Protein AF-A0A1C6DW48-F1 (afdb_monomer)

pLDDT: mean 86.92, std 8.94, range [55.12, 97.88]

Sequence (351 aa):
MILYHITSLEKPIQSILIPKIPDETEIGENYTEKRICLAPSILECLKSAEIVNKFDDEVGLVRVYKVKINEDDPNLVGWNKLYEEGLVPDAALTHEYWYKKPIMPIECSVYRVSGWTKKEYIIVDAVQKEQIKKILFEMKLYDGQIEKWSAFDIVNYWLPLHGEIWVERFKQRLVHSVIDYTPESAKMYESLFGEKPKLSHEEQDFHINKYLETCTIVKESSMEKTDLFQFEKCYSEEIKIYKKEYKLILAWEFILPDFVWRNNAYLWKIKDSFGNITAFLYYFIEQSGKYNISCLEVVPFMRNQGMGEKIIKQFFDMNSINPRDIRVEPPNLATAKFWRKCGVECSCPEE

Structure (mmCIF, N/CA/C/O backbone):
data_AF-A0A1C6DW48-F1
#
_entry.id   AF-A0A1C6DW48-F1
#
loop_
_atom_site.group_PDB
_atom_site.id
_atom_site.type_symbol
_atom_site.label_atom_id
_atom_site.label_alt_id
_atom_site.label_comp_id
_atom_site.label_asym_id
_atom_site.label_entity_id
_atom_site.label_seq_id
_atom_site.pdbx_PDB_ins_code
_atom_site.Cartn_x
_atom_site.Cartn_y
_atom_site.Cartn_z
_atom_site.occupancy
_atom_site.B_iso_or_equiv
_atom_site.auth_seq_id
_atom_site.auth_comp_id
_atom_site.auth_asym_id
_atom_site.auth_atom_id
_atom_site.pdbx_PDB_model_num
ATOM 1 N N . MET A 1 1 ? -11.732 5.009 -8.318 1.00 95.38 1 MET A N 1
ATOM 2 C CA . MET A 1 1 ? -11.175 5.813 -7.207 1.00 95.38 1 MET A CA 1
ATOM 3 C C . MET A 1 1 ? -9.694 6.182 -7.347 1.00 95.38 1 MET A C 1
ATOM 5 O O . MET A 1 1 ? -8.955 5.562 -8.112 1.00 95.38 1 MET A O 1
ATOM 9 N N . ILE A 1 2 ? -9.268 7.194 -6.580 1.00 97.69 2 ILE A N 1
ATOM 10 C CA . ILE A 1 2 ? -7.860 7.508 -6.289 1.00 97.69 2 ILE A CA 1
ATOM 11 C C . ILE A 1 2 ? -7.532 6.975 -4.894 1.00 97.69 2 ILE A C 1
ATOM 13 O O . ILE A 1 2 ? -8.314 7.187 -3.974 1.00 97.69 2 ILE A O 1
ATOM 17 N N . LEU A 1 3 ? -6.388 6.309 -4.758 1.00 97.88 3 LEU A N 1
ATOM 18 C CA . LEU A 1 3 ? -5.858 5.822 -3.486 1.00 97.88 3 LEU A CA 1
ATOM 19 C C . LEU A 1 3 ? -4.374 6.186 -3.365 1.00 97.88 3 LEU A C 1
ATOM 21 O O . LEU A 1 3 ? -3.723 6.523 -4.361 1.00 97.88 3 LEU A O 1
ATOM 25 N N . TYR A 1 4 ? -3.840 6.097 -2.153 1.00 97.44 4 TYR A N 1
ATOM 26 C CA . TYR A 1 4 ? -2.464 6.445 -1.825 1.00 97.44 4 TYR A CA 1
ATOM 27 C C . TYR A 1 4 ? -1.751 5.281 -1.141 1.00 97.44 4 TYR A C 1
ATOM 29 O O . TYR A 1 4 ? -2.370 4.517 -0.414 1.00 97.44 4 TYR A O 1
ATOM 37 N N . HIS A 1 5 ? -0.449 5.161 -1.376 1.00 95.25 5 HIS A N 1
ATOM 38 C CA . HIS A 1 5 ? 0.472 4.284 -0.655 1.00 95.25 5 HIS A CA 1
ATOM 39 C C . HIS A 1 5 ? 1.634 5.127 -0.141 1.00 95.25 5 HIS A C 1
ATOM 41 O O . HIS A 1 5 ? 2.065 6.043 -0.846 1.00 95.25 5 HIS A O 1
ATOM 47 N N . ILE A 1 6 ? 2.191 4.810 1.028 1.00 93.38 6 ILE A N 1
ATOM 48 C CA . ILE A 1 6 ? 3.345 5.542 1.561 1.00 93.38 6 ILE A CA 1
ATOM 49 C C . ILE A 1 6 ? 4.526 4.634 1.880 1.00 93.38 6 ILE A C 1
ATOM 51 O O . ILE A 1 6 ? 4.366 3.486 2.281 1.00 93.38 6 ILE A O 1
ATOM 55 N N . THR A 1 7 ? 5.735 5.167 1.716 1.00 90.00 7 THR A N 1
ATOM 56 C CA . THR A 1 7 ? 6.985 4.494 2.089 1.00 90.00 7 THR A CA 1
ATOM 57 C C . THR A 1 7 ? 7.985 5.477 2.689 1.00 90.00 7 THR A C 1
ATOM 59 O O . THR A 1 7 ? 7.902 6.685 2.457 1.00 90.00 7 THR A O 1
ATOM 62 N N . SER A 1 8 ? 9.008 4.958 3.375 1.00 87.31 8 SER A N 1
ATOM 63 C CA . SER A 1 8 ? 10.146 5.770 3.818 1.00 87.31 8 SER A CA 1
ATOM 64 C C . SER A 1 8 ? 10.978 6.275 2.648 1.00 87.31 8 SER A C 1
ATOM 66 O O . SER A 1 8 ? 11.001 5.661 1.577 1.00 87.31 8 SER A O 1
ATOM 68 N N . LEU A 1 9 ? 11.666 7.402 2.856 1.00 86.00 9 LEU A N 1
ATOM 69 C CA . LEU A 1 9 ? 12.569 7.963 1.850 1.00 86.00 9 LEU A CA 1
ATOM 70 C C . LEU A 1 9 ? 13.780 7.066 1.572 1.00 86.00 9 LEU A C 1
ATOM 72 O O . LEU A 1 9 ? 14.281 7.088 0.450 1.00 86.00 9 LEU A O 1
ATOM 76 N N . GLU A 1 10 ? 14.191 6.259 2.554 1.00 82.88 10 GLU A N 1
ATOM 77 C CA . GLU A 1 10 ? 15.297 5.294 2.461 1.00 82.88 10 GLU A CA 1
ATOM 78 C C . GLU A 1 10 ? 15.031 4.173 1.451 1.00 82.88 10 GLU A C 1
ATOM 80 O O . GLU A 1 10 ? 15.959 3.663 0.823 1.00 82.88 10 GLU A O 1
ATOM 85 N N . LYS A 1 11 ? 13.761 3.780 1.273 1.00 82.62 11 LYS A N 1
ATOM 86 C CA . LYS A 1 11 ? 13.388 2.812 0.237 1.00 82.62 11 LYS A CA 1
ATOM 87 C C . LYS A 1 11 ? 13.576 3.469 -1.140 1.00 82.62 11 LYS A C 1
ATOM 89 O O . LYS A 1 11 ? 13.265 4.653 -1.283 1.00 82.62 11 LYS A O 1
ATOM 94 N N . PRO A 1 12 ? 14.052 2.748 -2.169 1.00 79.12 12 PRO A N 1
ATOM 95 C CA . PRO A 1 12 ? 14.139 3.302 -3.517 1.00 79.12 12 PRO A CA 1
ATOM 96 C C . PRO A 1 12 ? 12.748 3.680 -4.044 1.00 79.12 12 PRO A C 1
ATOM 98 O O . PRO A 1 12 ? 11.733 3.119 -3.616 1.00 79.12 12 PRO A O 1
ATOM 101 N N . ILE A 1 13 ? 12.701 4.630 -4.981 1.00 83.38 13 ILE A N 1
ATOM 102 C CA . ILE A 1 13 ? 11.463 4.970 -5.690 1.00 83.38 13 ILE A CA 1
ATOM 103 C C . ILE A 1 13 ? 10.992 3.738 -6.471 1.00 83.38 13 ILE A C 1
ATOM 105 O O . ILE A 1 13 ? 11.780 3.059 -7.127 1.00 83.38 13 ILE A O 1
ATOM 109 N N . GLN A 1 14 ? 9.695 3.453 -6.390 1.00 80.44 14 GLN A N 1
ATOM 110 C CA . GLN A 1 14 ? 9.063 2.315 -7.044 1.00 80.44 14 GLN A CA 1
ATOM 111 C C . GLN A 1 14 ? 8.189 2.790 -8.205 1.00 80.44 14 GLN A C 1
ATOM 113 O O . GLN A 1 14 ? 7.169 3.447 -8.006 1.00 80.44 14 GLN A O 1
ATOM 118 N N . SER A 1 15 ? 8.548 2.413 -9.428 1.00 78.00 15 SER A N 1
ATOM 119 C CA . SER A 1 15 ? 7.701 2.610 -10.615 1.00 78.00 15 SER A CA 1
ATOM 120 C C . SER A 1 15 ? 6.512 1.667 -10.680 1.00 78.00 15 SER A C 1
ATOM 122 O O . SER A 1 15 ? 5.496 1.979 -11.303 1.00 78.00 15 SER A O 1
ATOM 124 N N . ILE A 1 16 ? 6.629 0.511 -10.034 1.00 81.88 16 ILE A N 1
ATOM 125 C CA . ILE A 1 16 ? 5.532 -0.418 -9.816 1.00 81.88 16 ILE A CA 1
ATOM 126 C C . ILE A 1 16 ? 5.499 -0.743 -8.334 1.00 81.88 16 ILE A C 1
ATOM 128 O O . ILE A 1 16 ? 6.486 -1.220 -7.779 1.00 81.88 16 ILE A O 1
ATOM 132 N N . LEU A 1 17 ? 4.338 -0.541 -7.725 1.00 88.75 17 LEU A N 1
ATOM 133 C CA . LEU A 1 17 ? 4.028 -1.101 -6.422 1.00 88.75 17 LEU A CA 1
ATOM 134 C C . LEU A 1 17 ? 3.622 -2.558 -6.617 1.00 88.75 17 LEU A C 1
ATOM 136 O O . LEU A 1 17 ? 2.809 -2.874 -7.493 1.00 88.75 17 LEU A O 1
ATOM 140 N N . ILE A 1 18 ? 4.203 -3.450 -5.822 1.00 86.38 18 ILE A N 1
ATOM 141 C CA . ILE A 1 18 ? 4.040 -4.897 -5.972 1.00 86.38 18 ILE A CA 1
ATOM 142 C C . ILE A 1 18 ? 3.439 -5.461 -4.691 1.00 86.38 18 ILE A C 1
ATOM 144 O O . ILE A 1 18 ? 3.939 -5.142 -3.611 1.00 86.38 18 ILE A O 1
ATOM 148 N N . PRO A 1 19 ? 2.423 -6.337 -4.796 1.00 90.75 19 PRO A N 1
ATOM 149 C CA . PRO A 1 19 ? 1.884 -7.024 -3.640 1.00 90.75 19 PRO A CA 1
ATOM 150 C C . PRO A 1 19 ? 2.965 -7.829 -2.925 1.00 90.75 19 PRO A C 1
ATOM 152 O O . PRO A 1 19 ? 3.616 -8.695 -3.520 1.00 90.75 19 PRO A O 1
ATOM 155 N N . LYS A 1 20 ? 3.126 -7.570 -1.633 1.00 88.94 20 LYS A N 1
ATOM 156 C CA . LYS A 1 20 ? 4.032 -8.306 -0.754 1.00 88.94 20 LYS A CA 1
ATOM 157 C C . LYS A 1 20 ? 3.337 -8.623 0.562 1.00 88.94 20 LYS A C 1
ATOM 159 O O . LYS A 1 20 ? 2.307 -8.034 0.870 1.00 88.94 20 LYS A O 1
ATOM 164 N N . ILE A 1 21 ? 3.875 -9.586 1.301 1.00 86.88 21 ILE A N 1
ATOM 165 C CA . ILE A 1 21 ? 3.502 -9.723 2.709 1.00 86.88 21 ILE A CA 1
ATOM 166 C C . ILE A 1 21 ? 4.086 -8.481 3.405 1.00 86.88 21 ILE A C 1
ATOM 168 O O . ILE A 1 21 ? 5.248 -8.160 3.117 1.00 86.88 21 ILE A O 1
ATOM 172 N N . PRO A 1 22 ? 3.299 -7.727 4.193 1.00 81.19 22 PRO A N 1
ATOM 173 C CA . PRO A 1 22 ? 3.820 -6.593 4.947 1.00 81.19 22 PRO A CA 1
ATOM 174 C C . PRO A 1 22 ? 5.009 -7.000 5.814 1.00 81.19 22 PRO A C 1
ATOM 176 O O . PRO A 1 22 ? 5.110 -8.147 6.243 1.00 81.19 22 PRO A O 1
ATOM 179 N N . ASP A 1 23 ? 5.939 -6.064 6.003 1.00 70.69 23 ASP A N 1
ATOM 180 C CA . ASP A 1 23 ? 7.144 -6.333 6.793 1.00 70.69 23 ASP A CA 1
ATOM 181 C C . ASP A 1 23 ? 6.779 -6.473 8.289 1.00 70.69 23 ASP A C 1
ATOM 183 O O . ASP A 1 23 ? 7.412 -7.245 9.002 1.00 70.69 23 ASP A O 1
ATOM 187 N N . GLU A 1 24 ? 5.726 -5.772 8.721 1.00 69.94 24 GLU A N 1
ATOM 188 C CA . GLU A 1 24 ? 5.162 -5.748 10.073 1.00 69.94 24 GLU A CA 1
ATOM 189 C C . GLU A 1 24 ? 3.619 -5.701 9.937 1.00 69.94 24 GLU A C 1
ATOM 191 O O . GLU A 1 24 ? 3.106 -5.209 8.924 1.00 69.94 24 GLU A O 1
ATOM 196 N N . THR A 1 25 ? 2.885 -6.277 10.895 1.00 73.38 25 THR A N 1
ATOM 197 C CA . THR A 1 25 ? 1.412 -6.408 10.881 1.00 73.38 25 THR A CA 1
ATOM 198 C C . THR A 1 25 ? 0.842 -6.145 12.274 1.00 73.38 25 THR A C 1
ATOM 200 O O . THR A 1 25 ? 1.485 -6.505 13.263 1.00 73.38 25 THR A O 1
ATOM 203 N N . GLU A 1 26 ? -0.363 -5.585 12.359 1.00 73.50 26 GLU A N 1
ATOM 204 C CA . GLU A 1 26 ? -1.070 -5.357 13.626 1.00 73.50 26 GLU A CA 1
ATOM 205 C C . GLU A 1 26 ? -1.471 -6.687 14.299 1.00 73.50 26 GLU A C 1
ATOM 207 O O . GLU A 1 26 ? -1.575 -7.740 13.655 1.00 73.50 26 GLU A O 1
ATOM 212 N N . ILE A 1 27 ? -1.692 -6.665 15.617 1.00 72.50 27 ILE A N 1
ATOM 213 C CA . ILE A 1 27 ? -2.164 -7.839 16.359 1.00 72.50 27 ILE A CA 1
ATOM 214 C C . ILE A 1 27 ? -3.511 -8.293 15.784 1.00 72.50 27 ILE A C 1
ATOM 216 O O . ILE A 1 27 ? -4.480 -7.542 15.773 1.00 72.50 27 ILE A O 1
ATOM 220 N N . GLY A 1 28 ? -3.570 -9.550 15.333 1.00 70.88 28 GLY A N 1
ATOM 221 C CA . GLY A 1 28 ? -4.766 -10.141 14.722 1.00 70.88 28 GLY A CA 1
ATOM 222 C C . GLY A 1 28 ? -4.883 -9.920 13.210 1.00 70.88 28 GLY A C 1
ATOM 223 O O . GLY A 1 28 ? -5.778 -10.482 12.585 1.00 70.88 28 GLY A O 1
ATOM 224 N N . GLU A 1 29 ? -3.972 -9.167 12.590 1.00 81.56 29 GLU A N 1
ATOM 225 C CA . GLU A 1 29 ? -3.966 -8.954 11.143 1.00 81.56 29 GLU A CA 1
ATOM 226 C C . GLU A 1 29 ? -3.476 -10.195 10.367 1.00 81.56 29 GLU A C 1
ATOM 228 O O . GLU A 1 29 ? -2.610 -10.963 10.800 1.00 81.56 29 GLU A O 1
ATOM 233 N N . ASN A 1 30 ? -4.001 -10.390 9.153 1.00 83.31 30 ASN A N 1
ATOM 234 C CA . ASN A 1 30 ? -3.537 -11.453 8.265 1.00 83.31 30 ASN A CA 1
ATOM 235 C C . ASN A 1 30 ? -2.073 -11.247 7.821 1.00 83.31 30 ASN A C 1
ATOM 237 O O . ASN A 1 30 ? -1.753 -10.333 7.061 1.00 83.31 30 ASN A O 1
ATOM 241 N N . TYR A 1 31 ? -1.197 -12.193 8.143 1.00 82.94 31 TYR A N 1
ATOM 242 C CA . TYR A 1 31 ? 0.235 -12.142 7.810 1.00 82.94 31 TYR A CA 1
ATOM 243 C C . TYR A 1 31 ? 0.637 -13.021 6.606 1.00 82.94 31 TYR A C 1
ATOM 245 O O . TYR A 1 31 ? 1.816 -13.296 6.388 1.00 82.94 31 TYR A O 1
ATOM 253 N N . THR A 1 32 ? -0.327 -13.502 5.813 1.00 85.69 32 THR A N 1
ATOM 254 C CA . THR A 1 32 ? -0.077 -14.483 4.731 1.00 85.69 32 THR A CA 1
ATOM 255 C C . THR A 1 32 ? -0.377 -13.949 3.330 1.00 85.69 32 THR A C 1
ATOM 257 O O . THR A 1 32 ? 0.272 -14.337 2.355 1.00 85.69 32 THR A O 1
ATOM 260 N N . GLU A 1 33 ? -1.335 -13.034 3.211 1.00 88.19 33 GLU A N 1
ATOM 261 C CA . GLU A 1 33 ? -1.794 -12.487 1.938 1.00 88.19 33 GLU A CA 1
ATOM 262 C C . GLU A 1 33 ? -0.833 -11.418 1.403 1.00 88.19 33 GLU A C 1
ATOM 264 O O . GLU A 1 33 ? -0.573 -10.402 2.053 1.00 88.19 33 GLU A O 1
ATOM 269 N N . LYS A 1 34 ? -0.341 -11.607 0.170 1.00 90.38 34 LYS A N 1
ATOM 270 C CA . LYS A 1 34 ? 0.444 -10.584 -0.534 1.00 90.38 34 LYS A CA 1
ATOM 271 C C . LYS A 1 34 ? -0.460 -9.461 -1.024 1.00 90.38 34 LYS A C 1
ATOM 273 O O . LYS A 1 34 ? -1.410 -9.703 -1.766 1.00 90.38 34 LYS A O 1
ATOM 278 N N . ARG A 1 35 ? -0.102 -8.227 -0.684 1.00 93.69 35 ARG A N 1
ATOM 279 C CA . ARG A 1 35 ? -0.945 -7.053 -0.907 1.00 93.69 35 ARG A CA 1
ATOM 280 C C . ARG A 1 35 ? -0.145 -5.765 -1.013 1.00 93.69 35 ARG A C 1
ATOM 282 O O . ARG A 1 35 ? 1.023 -5.699 -0.636 1.00 93.69 35 ARG A O 1
ATOM 289 N N . ILE A 1 36 ? -0.791 -4.752 -1.569 1.00 94.44 36 ILE A N 1
ATOM 290 C CA . ILE A 1 36 ? -0.376 -3.357 -1.483 1.00 94.44 36 ILE A CA 1
ATOM 291 C C . ILE A 1 36 ? -1.402 -2.676 -0.587 1.00 94.44 36 ILE A C 1
ATOM 293 O O . ILE A 1 36 ? -2.581 -2.647 -0.947 1.00 94.44 36 ILE A O 1
ATOM 297 N N . CYS A 1 37 ? -0.951 -2.164 0.554 1.00 94.00 37 CYS A N 1
ATOM 298 C CA . CYS A 1 37 ? -1.777 -1.395 1.478 1.00 94.00 37 CYS A CA 1
ATOM 299 C C . CYS A 1 37 ? -1.972 0.013 0.912 1.00 94.00 37 CYS A C 1
ATOM 301 O O . CYS A 1 37 ? -0.999 0.702 0.578 1.00 94.00 37 CYS A O 1
ATOM 303 N N . LEU A 1 38 ? -3.228 0.405 0.750 1.00 95.88 38 LEU A N 1
ATOM 304 C CA . LEU A 1 38 ? -3.648 1.658 0.142 1.00 95.88 38 LEU A CA 1
ATOM 305 C C . LEU A 1 38 ? -4.660 2.361 1.042 1.00 95.88 38 LEU A C 1
ATOM 307 O O . LEU A 1 38 ? -5.389 1.692 1.755 1.00 95.88 38 LEU A O 1
ATOM 311 N N . ALA A 1 39 ? -4.778 3.683 0.968 1.00 96.00 39 ALA A N 1
ATOM 312 C CA . ALA A 1 39 ? -5.837 4.402 1.680 1.00 96.00 39 ALA A CA 1
ATOM 313 C C . ALA A 1 39 ? -6.387 5.590 0.867 1.00 96.00 39 ALA A C 1
ATOM 315 O O . ALA A 1 39 ? -5.714 6.063 -0.059 1.00 96.00 39 ALA A O 1
ATOM 316 N N . PRO A 1 40 ? -7.607 6.078 1.162 1.00 96.69 40 PRO A N 1
ATOM 317 C CA . PRO A 1 40 ? -8.214 7.192 0.432 1.00 96.69 40 PRO A CA 1
ATOM 318 C C . PRO A 1 40 ? -7.502 8.534 0.633 1.00 96.69 40 PRO A C 1
ATOM 320 O O . PRO A 1 40 ? -7.631 9.426 -0.210 1.00 96.69 40 PRO A O 1
ATOM 323 N N . SER A 1 41 ? -6.705 8.678 1.690 1.00 95.88 41 SER A N 1
ATOM 324 C CA . SER A 1 41 ? -5.925 9.879 1.978 1.00 95.88 41 SER A CA 1
ATOM 325 C C . SER A 1 41 ? -4.522 9.576 2.512 1.00 95.88 41 SER A C 1
ATOM 327 O O . SER A 1 41 ? -4.216 8.482 2.986 1.00 95.88 41 SER A O 1
ATOM 329 N N . ILE A 1 42 ? -3.646 10.585 2.455 1.00 95.06 42 ILE A N 1
ATOM 330 C CA . ILE A 1 42 ? -2.291 10.503 3.025 1.00 95.06 42 ILE A CA 1
ATOM 331 C C . ILE A 1 42 ? -2.360 10.376 4.552 1.00 95.06 42 ILE A C 1
ATOM 333 O O . ILE A 1 42 ? -1.574 9.633 5.126 1.00 95.06 42 ILE A O 1
ATOM 337 N N . LEU A 1 43 ? -3.305 11.068 5.201 1.00 93.94 43 LEU A N 1
ATOM 338 C CA . LEU A 1 43 ? -3.493 10.983 6.651 1.00 93.94 43 LEU A CA 1
ATOM 339 C C . LEU A 1 43 ? -3.827 9.552 7.076 1.00 93.94 43 LEU A C 1
ATOM 341 O O . LEU A 1 43 ? -3.207 9.036 7.993 1.00 93.94 43 LEU A O 1
ATOM 345 N N . GLU A 1 44 ? -4.757 8.905 6.383 1.00 93.94 44 GLU A N 1
ATOM 346 C CA . GLU A 1 44 ? -5.126 7.509 6.634 1.00 93.94 44 GLU A CA 1
ATOM 347 C C . GLU A 1 44 ? -3.959 6.549 6.418 1.00 93.94 44 GLU A C 1
ATOM 349 O O . GLU A 1 44 ? -3.717 5.699 7.268 1.00 93.94 44 GLU A O 1
ATOM 354 N N . CYS A 1 45 ? -3.160 6.753 5.363 1.00 92.69 45 CYS A N 1
ATOM 355 C CA . CYS A 1 45 ? -1.922 5.991 5.191 1.00 92.69 45 CYS A CA 1
ATOM 356 C C . CYS A 1 45 ? -0.967 6.175 6.379 1.00 92.69 45 CYS A C 1
ATOM 358 O O . CYS A 1 45 ? -0.252 5.250 6.739 1.00 92.69 45 CYS A O 1
ATOM 360 N N . LEU A 1 46 ? -0.910 7.377 6.959 1.00 91.31 46 LEU A N 1
ATOM 361 C CA . LEU A 1 46 ? -0.047 7.685 8.097 1.00 91.31 46 LEU A CA 1
ATOM 362 C C . LEU A 1 46 ? -0.594 7.135 9.423 1.00 91.31 46 LEU A C 1
ATOM 364 O O . LEU A 1 46 ? 0.194 6.963 10.345 1.00 91.31 46 LEU A O 1
ATOM 368 N N . LYS A 1 47 ? -1.901 6.851 9.543 1.00 88.56 47 LYS A N 1
ATOM 369 C CA . LYS A 1 47 ? -2.495 6.331 10.786 1.00 88.56 47 LYS A CA 1
ATOM 370 C C . LYS A 1 47 ? -1.885 4.993 11.189 1.00 88.56 47 LYS A C 1
ATOM 372 O O . LYS A 1 47 ? -1.432 4.879 12.322 1.00 88.56 47 LYS A O 1
ATOM 377 N N . SER A 1 48 ? -1.848 4.032 10.267 1.00 69.31 48 SER A N 1
ATOM 378 C CA . SER A 1 48 ? -1.291 2.689 10.493 1.00 69.31 48 SER A CA 1
ATOM 379 C C . SER A 1 48 ? 0.206 2.591 10.223 1.00 69.31 48 SER A C 1
ATOM 381 O O . SER A 1 48 ? 0.826 1.568 10.499 1.00 69.31 48 SER A O 1
ATOM 383 N N . ALA A 1 49 ? 0.826 3.629 9.657 1.00 65.44 49 ALA A N 1
ATOM 384 C CA . ALA A 1 49 ? 2.211 3.509 9.249 1.00 65.44 49 ALA A CA 1
ATOM 385 C C . ALA A 1 49 ? 3.176 3.683 10.421 1.00 65.44 49 ALA A C 1
ATOM 387 O O . ALA A 1 49 ? 3.368 4.774 10.959 1.00 65.44 49 ALA A O 1
ATOM 388 N N . GLU A 1 50 ? 3.940 2.630 10.682 1.00 66.31 50 GLU A N 1
ATOM 389 C CA . GLU A 1 50 ? 5.085 2.630 11.599 1.00 66.31 50 GLU A CA 1
ATOM 390 C C . GLU A 1 50 ? 6.134 3.683 11.257 1.00 66.31 50 GLU A C 1
ATOM 392 O O . GLU A 1 50 ? 6.936 4.072 12.103 1.00 66.31 50 GLU A O 1
ATOM 397 N N . ILE A 1 51 ? 6.137 4.178 10.016 1.00 67.38 51 ILE A N 1
ATOM 398 C CA . ILE A 1 51 ? 6.993 5.290 9.619 1.00 67.38 51 ILE A CA 1
ATOM 399 C C . ILE A 1 51 ? 6.804 6.507 10.530 1.00 67.38 51 ILE A C 1
ATOM 401 O O . ILE A 1 51 ? 7.771 7.213 10.791 1.00 67.38 51 ILE A O 1
ATOM 405 N N . VAL A 1 52 ? 5.597 6.703 11.072 1.00 65.75 52 VAL A N 1
ATOM 406 C CA . VAL A 1 52 ? 5.297 7.779 12.017 1.00 65.75 52 VAL A CA 1
ATOM 407 C C . VAL A 1 52 ? 5.997 7.560 13.358 1.00 65.75 52 VAL A C 1
ATOM 409 O O . VAL A 1 52 ? 6.366 8.526 14.015 1.00 65.75 52 VAL A O 1
ATOM 412 N N . ASN A 1 53 ? 6.261 6.312 13.752 1.00 68.69 53 ASN A N 1
ATOM 413 C CA . ASN A 1 53 ? 7.056 6.003 14.945 1.00 68.69 53 ASN A CA 1
ATOM 414 C C . ASN A 1 53 ? 8.558 6.262 14.739 1.00 68.69 53 ASN A C 1
ATOM 416 O O . ASN A 1 53 ? 9.308 6.266 15.709 1.00 68.69 53 ASN A O 1
ATOM 420 N N . LYS A 1 54 ? 8.994 6.474 13.490 1.00 68.88 54 LYS A N 1
ATOM 421 C CA . LYS A 1 54 ? 10.380 6.809 13.122 1.00 68.88 54 LYS A CA 1
ATOM 422 C C . LYS A 1 54 ? 10.581 8.301 12.857 1.00 68.88 54 LYS A C 1
ATOM 424 O O . LYS A 1 54 ? 11.690 8.697 12.504 1.00 68.88 54 LYS A O 1
ATOM 429 N N . PHE A 1 55 ? 9.534 9.117 12.954 1.00 73.62 55 PHE A N 1
ATOM 430 C CA . PHE A 1 55 ? 9.700 10.562 12.864 1.00 73.62 55 PHE A CA 1
ATOM 431 C C . PHE A 1 55 ? 10.427 11.066 14.110 1.00 73.62 55 PHE A C 1
ATOM 433 O O . PHE A 1 55 ? 10.147 10.608 15.215 1.00 73.62 55 PHE A O 1
ATOM 440 N N . ASP A 1 56 ? 11.361 11.995 13.909 1.00 62.06 56 ASP A N 1
ATOM 441 C CA . ASP A 1 56 ? 11.871 12.828 15.001 1.00 62.06 56 ASP A CA 1
ATOM 442 C C . ASP A 1 56 ? 10.699 13.618 15.602 1.00 62.06 56 ASP A C 1
ATOM 444 O O . ASP A 1 56 ? 9.709 13.832 14.906 1.00 62.06 56 ASP A O 1
ATOM 448 N N . ASP A 1 57 ? 10.788 14.077 16.847 1.00 64.50 57 ASP A N 1
ATOM 449 C CA . ASP A 1 57 ? 9.662 14.666 17.591 1.00 64.50 57 ASP A CA 1
ATOM 450 C C . ASP A 1 57 ? 9.060 15.934 16.929 1.00 64.50 57 ASP A C 1
ATOM 452 O O . ASP A 1 57 ? 7.997 16.402 17.340 1.00 64.50 57 ASP A O 1
ATOM 456 N N . GLU A 1 58 ? 9.680 16.476 15.871 1.00 72.19 58 GLU A N 1
ATOM 457 C CA . GLU A 1 58 ? 9.260 17.723 15.217 1.00 72.19 58 GLU A CA 1
ATOM 458 C C . GLU A 1 58 ? 8.812 17.589 13.745 1.00 72.19 58 GLU A C 1
ATOM 460 O O . GLU A 1 58 ? 7.855 18.260 13.335 1.00 72.19 58 GLU A O 1
ATOM 465 N N . VAL A 1 59 ? 9.471 16.761 12.916 1.00 82.06 59 VAL A N 1
ATOM 466 C CA . VAL A 1 59 ? 9.197 16.669 11.464 1.00 82.06 59 VAL A CA 1
ATOM 467 C C . VAL A 1 59 ? 9.554 15.290 10.891 1.00 82.06 59 VAL A C 1
ATOM 469 O O . VAL A 1 59 ? 10.649 14.776 11.100 1.00 82.06 59 VAL A O 1
ATOM 472 N N . GLY A 1 60 ? 8.664 14.736 10.063 1.00 87.62 60 GLY A N 1
ATOM 473 C CA . GLY A 1 60 ? 8.883 13.531 9.262 1.00 87.62 60 GLY A CA 1
ATOM 474 C C . GLY A 1 60 ? 8.798 13.793 7.758 1.00 87.62 60 GLY A C 1
ATOM 475 O O . GLY A 1 60 ? 8.044 14.655 7.305 1.00 87.62 60 GLY A O 1
ATOM 476 N N . LEU A 1 61 ? 9.542 13.027 6.956 1.00 90.38 61 LEU A N 1
ATOM 477 C CA . LEU A 1 61 ? 9.402 13.017 5.498 1.00 90.38 61 LEU A CA 1
ATOM 478 C C . LEU A 1 61 ? 8.940 11.644 5.013 1.00 90.38 61 LEU A C 1
ATOM 480 O O . LEU A 1 61 ? 9.503 10.615 5.390 1.00 90.38 61 LEU A O 1
ATOM 484 N N . VAL A 1 62 ? 7.955 11.635 4.117 1.00 92.50 62 VAL A N 1
ATOM 485 C CA . VAL A 1 62 ? 7.411 10.407 3.529 1.00 92.50 62 VAL A CA 1
ATOM 486 C C . VAL A 1 62 ? 7.331 10.500 2.018 1.00 92.50 62 VAL A C 1
ATOM 488 O O . VAL A 1 62 ? 7.104 11.569 1.447 1.00 92.50 62 VAL A O 1
ATOM 491 N N . ARG A 1 63 ? 7.490 9.352 1.361 1.00 93.25 63 ARG A N 1
ATOM 492 C CA . ARG A 1 63 ? 7.188 9.209 -0.059 1.00 93.25 63 ARG A CA 1
ATOM 493 C C . ARG A 1 63 ? 5.762 8.715 -0.208 1.00 93.25 63 ARG A C 1
ATOM 495 O O . ARG A 1 63 ? 5.403 7.712 0.398 1.00 93.25 63 ARG A O 1
ATOM 502 N N . VAL A 1 64 ? 4.985 9.400 -1.031 1.00 95.44 64 VAL A N 1
ATOM 503 C CA . VAL A 1 64 ? 3.579 9.109 -1.295 1.00 95.44 64 VAL A CA 1
ATOM 504 C C . VAL A 1 64 ? 3.419 8.750 -2.762 1.00 95.44 64 VAL A C 1
ATOM 506 O O . VAL A 1 64 ? 3.777 9.527 -3.646 1.00 95.44 64 VAL A O 1
ATOM 509 N N . TYR A 1 65 ? 2.840 7.588 -3.017 1.00 95.69 65 TYR A N 1
ATOM 510 C CA . TYR A 1 65 ? 2.456 7.122 -4.336 1.00 95.69 65 TYR A CA 1
ATOM 511 C C . TYR A 1 65 ? 0.950 7.255 -4.488 1.00 95.69 65 TYR A C 1
ATOM 513 O O . TYR A 1 65 ? 0.189 6.690 -3.708 1.00 95.69 65 TYR A O 1
ATOM 521 N N . LYS A 1 66 ? 0.516 7.972 -5.516 1.00 96.50 66 LYS A N 1
ATOM 522 C CA . LYS A 1 66 ? -0.891 8.097 -5.887 1.00 96.50 66 LYS A CA 1
ATOM 523 C C . LYS A 1 66 ? -1.204 7.079 -6.970 1.00 96.50 66 LYS A C 1
ATOM 525 O O . LYS A 1 66 ? -0.492 7.005 -7.971 1.00 96.50 66 LYS A O 1
ATOM 530 N N . VAL A 1 67 ? -2.281 6.323 -6.812 1.00 96.00 67 VAL A N 1
ATOM 531 C CA . VAL A 1 67 ? -2.741 5.328 -7.787 1.00 96.00 67 VAL A CA 1
ATOM 532 C C . VAL A 1 67 ? -4.184 5.607 -8.197 1.00 96.00 67 VAL A C 1
ATOM 534 O O . VAL A 1 67 ? -4.966 6.182 -7.440 1.00 96.00 67 VAL A O 1
ATOM 537 N N . LYS A 1 68 ? -4.546 5.184 -9.410 1.00 95.31 68 LYS A N 1
ATOM 538 C CA . LYS A 1 68 ? -5.927 5.188 -9.901 1.00 95.31 68 LYS A CA 1
ATOM 539 C C . LYS A 1 68 ? -6.366 3.747 -10.116 1.00 95.31 68 LYS A C 1
ATOM 541 O O . LYS A 1 68 ? -5.752 3.042 -10.912 1.00 95.31 68 LYS A O 1
ATOM 546 N N . ILE A 1 69 ? -7.413 3.331 -9.411 1.00 95.25 69 ILE A N 1
ATOM 547 C CA . ILE A 1 69 ? -7.941 1.963 -9.438 1.00 95.25 69 ILE A CA 1
ATOM 548 C C . ILE A 1 69 ? -9.432 2.009 -9.776 1.00 95.25 69 ILE A C 1
ATOM 550 O O . ILE A 1 69 ? -10.139 2.947 -9.388 1.00 95.25 69 ILE A O 1
ATOM 554 N N . ASN A 1 70 ? -9.898 1.019 -10.539 1.00 93.88 70 ASN A N 1
ATOM 555 C CA . ASN A 1 70 ? -11.324 0.803 -10.743 1.00 93.88 70 ASN A CA 1
ATOM 556 C C . ASN A 1 70 ? -11.937 0.232 -9.456 1.00 93.88 70 ASN A C 1
ATOM 558 O O . ASN A 1 70 ? -11.436 -0.762 -8.944 1.00 93.88 70 ASN A O 1
ATOM 562 N N . GLU A 1 71 ? -12.997 0.854 -8.946 1.00 92.38 71 GLU A N 1
ATOM 563 C CA . GLU A 1 71 ? -13.675 0.408 -7.717 1.00 92.38 71 GLU A CA 1
ATOM 564 C C . GLU A 1 71 ? -14.251 -1.005 -7.856 1.00 92.38 71 GLU A C 1
ATOM 566 O O . GLU A 1 71 ? -14.249 -1.757 -6.888 1.00 92.38 71 GLU A O 1
ATOM 571 N N . ASP A 1 72 ? -14.629 -1.395 -9.076 1.00 94.00 72 ASP A N 1
ATOM 572 C CA . ASP A 1 72 ? -15.149 -2.731 -9.380 1.00 94.00 72 ASP A CA 1
ATOM 573 C C . ASP A 1 72 ? -14.045 -3.771 -9.661 1.00 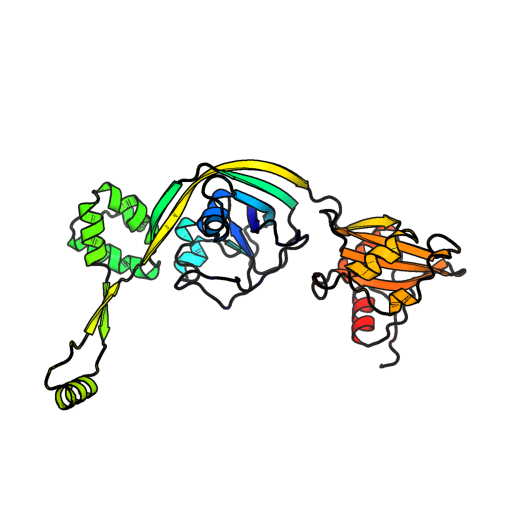94.00 72 ASP A C 1
ATOM 575 O O . ASP A 1 72 ? -14.340 -4.894 -10.078 1.00 94.00 72 ASP A O 1
ATOM 579 N N . ASP A 1 73 ? -12.758 -3.425 -9.510 1.00 94.62 73 ASP A N 1
ATOM 580 C CA . ASP A 1 73 ? -11.683 -4.399 -9.719 1.00 94.62 73 ASP A CA 1
ATOM 581 C C . ASP A 1 73 ? -11.742 -5.485 -8.628 1.00 94.62 73 ASP A C 1
ATOM 583 O O . ASP A 1 73 ? -11.565 -5.174 -7.451 1.00 94.62 73 ASP A O 1
ATOM 587 N N . PRO A 1 74 ? -11.892 -6.779 -8.976 1.00 94.94 74 PRO A N 1
ATOM 588 C CA . PRO A 1 74 ? -11.991 -7.855 -7.986 1.00 94.94 74 PRO A CA 1
ATOM 589 C C . PRO A 1 74 ? -10.715 -8.054 -7.149 1.00 94.94 74 PRO A C 1
ATOM 591 O O . PRO A 1 74 ? -10.713 -8.835 -6.201 1.00 94.94 74 PRO A O 1
ATOM 594 N N . ASN A 1 75 ? -9.608 -7.400 -7.511 1.00 95.44 75 ASN A N 1
ATOM 595 C CA . ASN A 1 75 ? -8.344 -7.433 -6.771 1.00 95.44 75 ASN A CA 1
ATOM 596 C C . ASN A 1 75 ? -8.235 -6.306 -5.745 1.00 95.44 75 ASN A C 1
ATOM 598 O O . ASN A 1 75 ? -7.237 -6.270 -5.023 1.00 95.44 75 ASN A O 1
ATOM 602 N N . LEU A 1 76 ? -9.213 -5.399 -5.705 1.00 97.25 76 LEU A N 1
ATOM 603 C CA . LEU A 1 76 ? -9.349 -4.375 -4.687 1.00 97.25 76 LEU A CA 1
ATOM 604 C C . LEU A 1 76 ? -10.281 -4.885 -3.583 1.00 97.25 76 LEU A C 1
ATOM 606 O O . LEU A 1 76 ? -11.454 -5.165 -3.814 1.00 97.25 76 LEU A O 1
ATOM 610 N N . VAL A 1 77 ? -9.750 -4.997 -2.372 1.00 96.94 77 VAL A N 1
ATOM 611 C CA . VAL A 1 77 ? -10.522 -5.324 -1.174 1.00 96.94 77 VAL A CA 1
ATOM 612 C C . VAL A 1 77 ? -10.663 -4.050 -0.355 1.00 96.94 77 VAL A C 1
ATOM 614 O O . VAL A 1 77 ? -9.658 -3.465 0.047 1.00 96.94 77 VAL A O 1
ATOM 617 N N . GLY A 1 78 ? -11.902 -3.599 -0.165 1.00 96.44 78 GLY A N 1
ATOM 618 C CA . GLY A 1 78 ? -12.211 -2.394 0.601 1.00 96.44 78 GLY A CA 1
ATOM 619 C C . GLY A 1 78 ? -12.095 -2.593 2.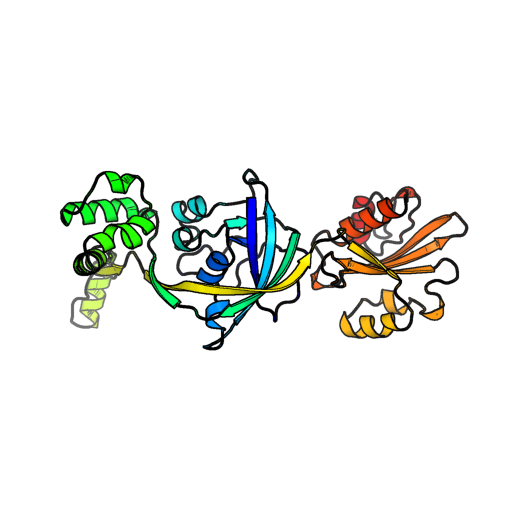108 1.00 96.44 78 GLY A C 1
ATOM 620 O O . GLY A 1 78 ? -12.306 -3.700 2.605 1.00 96.44 78 GLY A O 1
ATOM 621 N N . TRP A 1 79 ? -11.817 -1.502 2.823 1.00 95.12 79 TRP A N 1
ATOM 622 C CA . TRP A 1 79 ? -11.635 -1.480 4.279 1.00 95.12 79 TRP A CA 1
ATOM 623 C C . TRP A 1 79 ? -12.787 -2.125 5.046 1.00 95.12 79 TRP A C 1
ATOM 625 O O . TRP A 1 79 ? -12.570 -2.855 6.005 1.00 95.12 79 TRP A O 1
ATOM 635 N N . ASN A 1 80 ? -14.018 -1.913 4.582 1.00 94.69 80 ASN A N 1
ATOM 636 C CA . ASN A 1 80 ? -15.220 -2.453 5.199 1.00 94.69 80 ASN A CA 1
ATOM 637 C C . ASN A 1 80 ? -15.209 -3.981 5.151 1.00 94.69 80 ASN A C 1
ATOM 639 O O . ASN A 1 80 ? -15.526 -4.636 6.133 1.00 94.69 80 ASN A O 1
ATOM 643 N N . LYS A 1 81 ? -14.790 -4.556 4.021 1.00 95.25 81 LYS A N 1
ATOM 644 C CA . LYS A 1 81 ? -14.662 -6.003 3.881 1.00 95.25 81 LYS A CA 1
ATOM 645 C C . LYS A 1 81 ? -13.497 -6.537 4.713 1.00 95.25 81 LYS A C 1
ATOM 647 O O . LYS A 1 81 ? -13.650 -7.573 5.343 1.00 95.25 81 LYS A O 1
ATOM 652 N N . LEU A 1 82 ? -12.364 -5.828 4.740 1.00 94.75 82 LEU A N 1
ATOM 653 C CA . LEU A 1 82 ? -11.217 -6.211 5.571 1.00 94.75 82 LEU A CA 1
ATOM 654 C C . LEU A 1 82 ? -11.577 -6.257 7.059 1.00 94.75 82 LEU A C 1
ATOM 656 O O . LEU A 1 82 ? -11.178 -7.192 7.747 1.00 94.75 82 LEU A O 1
ATOM 660 N N . TYR A 1 83 ? -12.353 -5.283 7.527 1.00 95.25 83 TYR A N 1
ATOM 661 C CA . TYR A 1 83 ? -12.811 -5.210 8.907 1.00 95.25 83 TYR A CA 1
ATOM 662 C C . TYR A 1 83 ? -13.850 -6.293 9.235 1.00 95.25 83 TYR A C 1
ATOM 664 O O . TYR A 1 83 ? -13.674 -7.058 10.179 1.00 95.25 83 TYR A O 1
ATOM 672 N N . GLU A 1 84 ? -14.914 -6.401 8.432 1.00 93.44 84 GLU A N 1
ATOM 673 C CA . GLU A 1 84 ? -16.018 -7.341 8.681 1.00 93.44 84 GLU A CA 1
ATOM 674 C C . GLU A 1 84 ? -15.586 -8.813 8.570 1.00 93.44 84 GLU A C 1
ATOM 676 O O . GLU A 1 84 ? -16.119 -9.669 9.273 1.00 93.44 84 GLU A O 1
ATOM 681 N N . GLU A 1 85 ? -14.598 -9.125 7.724 1.00 93.62 85 GLU A N 1
ATOM 682 C CA . GLU A 1 85 ? -14.026 -10.475 7.608 1.00 93.62 85 GLU A CA 1
ATOM 683 C C . GLU A 1 85 ? -12.888 -10.746 8.613 1.00 93.62 85 GLU A C 1
ATOM 685 O O . GLU A 1 85 ? -12.302 -11.828 8.580 1.00 93.62 85 GLU A O 1
ATOM 690 N N . GLY A 1 86 ? -12.560 -9.795 9.499 1.00 89.56 86 GLY A N 1
ATOM 691 C CA . GLY A 1 86 ? -11.505 -9.953 10.509 1.00 89.56 86 GLY A CA 1
ATOM 692 C C . GLY A 1 86 ? -10.098 -10.086 9.917 1.00 89.56 86 GLY A C 1
ATOM 693 O O . GLY A 1 86 ? -9.243 -10.760 10.480 1.00 89.56 86 GLY A O 1
ATOM 694 N N . LEU A 1 87 ? -9.860 -9.500 8.741 1.00 90.44 87 LEU A N 1
ATOM 695 C CA . LEU A 1 87 ? -8.564 -9.546 8.058 1.00 90.44 87 LEU A CA 1
ATOM 696 C C . LEU A 1 87 ? -7.607 -8.458 8.555 1.00 90.44 87 LEU A C 1
ATOM 698 O O . LEU A 1 87 ? -6.395 -8.684 8.574 1.00 90.44 87 LEU A O 1
ATOM 702 N N . VAL A 1 88 ? -8.159 -7.294 8.910 1.00 90.06 88 VAL A N 1
ATOM 703 C CA . VAL A 1 88 ? -7.445 -6.126 9.444 1.00 90.06 88 VAL A CA 1
ATOM 704 C C . VAL A 1 88 ? -8.309 -5.493 10.543 1.00 90.06 88 VAL A C 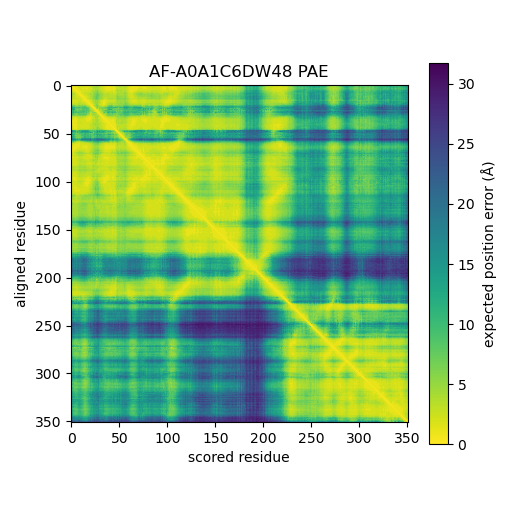1
ATOM 706 O O . VAL A 1 88 ? -9.302 -4.829 10.221 1.00 90.06 88 VAL A O 1
ATOM 709 N N . PRO A 1 89 ? -7.969 -5.692 11.826 1.00 86.31 89 PRO A N 1
ATOM 710 C CA . PRO A 1 89 ? -8.785 -5.226 12.952 1.00 86.31 89 PRO A CA 1
ATOM 711 C C . PRO A 1 89 ? -9.005 -3.707 13.002 1.00 86.31 89 PRO A C 1
ATOM 713 O O . PRO A 1 89 ? -10.076 -3.242 13.389 1.00 86.31 89 PRO A O 1
ATOM 716 N N . ASP A 1 90 ? -8.025 -2.913 12.572 1.00 90.12 90 ASP A N 1
ATOM 717 C CA . ASP A 1 90 ? -8.074 -1.448 12.601 1.00 90.12 90 ASP A CA 1
ATOM 718 C C . ASP A 1 90 ? -8.483 -0.812 11.256 1.00 90.12 90 ASP A C 1
ATOM 720 O O . ASP A 1 90 ? -8.483 0.415 11.122 1.00 90.12 90 ASP A O 1
ATOM 724 N N . ALA A 1 91 ? -8.925 -1.606 10.268 1.00 93.38 91 ALA A N 1
ATOM 725 C CA . ALA A 1 91 ? -9.333 -1.094 8.954 1.00 93.38 91 ALA A CA 1
ATOM 726 C C . ALA A 1 91 ? -10.494 -0.089 9.020 1.00 93.38 91 ALA A C 1
ATOM 728 O O . ALA A 1 91 ? -10.579 0.801 8.175 1.00 93.38 91 ALA A O 1
ATOM 729 N N . ALA A 1 92 ? -11.366 -0.185 10.029 1.00 92.81 92 ALA A N 1
ATOM 730 C CA . ALA A 1 92 ? -12.424 0.799 10.265 1.00 92.81 92 ALA A CA 1
ATOM 731 C C . ALA A 1 92 ? -11.887 2.190 10.663 1.00 92.81 92 ALA A C 1
ATOM 733 O O . ALA A 1 92 ? -12.552 3.193 10.425 1.00 92.81 92 ALA A O 1
ATOM 734 N N . LEU A 1 93 ? -10.677 2.269 11.229 1.00 92.94 93 LEU A N 1
ATOM 735 C CA . LEU A 1 93 ? -10.007 3.524 11.585 1.00 92.94 93 LEU A CA 1
ATOM 736 C C . LEU A 1 93 ? -9.137 4.063 10.446 1.00 92.94 93 LEU A C 1
ATOM 738 O O . LEU A 1 93 ? -9.082 5.275 10.208 1.00 92.94 93 LEU A O 1
ATOM 742 N N . THR A 1 94 ? -8.387 3.168 9.808 1.00 92.25 94 THR A N 1
ATOM 743 C CA . THR A 1 94 ? -7.356 3.503 8.817 1.00 92.25 94 THR A CA 1
ATOM 744 C C . THR A 1 94 ? -7.933 3.616 7.413 1.00 92.25 94 THR A C 1
ATOM 746 O O . THR A 1 94 ? -7.288 4.175 6.532 1.00 92.25 94 THR A O 1
ATOM 749 N N . HIS A 1 95 ? -9.144 3.099 7.191 1.00 94.06 95 HIS A N 1
ATOM 750 C CA . HIS A 1 95 ? -9.755 2.942 5.875 1.00 94.06 95 HIS A CA 1
ATOM 751 C C . HIS A 1 95 ? -8.811 2.263 4.873 1.00 94.06 95 HIS A C 1
ATOM 753 O O . HIS A 1 95 ? -8.765 2.634 3.698 1.00 94.06 95 HIS A O 1
ATOM 759 N N . GLU A 1 96 ? -8.045 1.274 5.342 1.00 93.69 96 GLU A N 1
ATOM 760 C CA . GLU A 1 96 ? -7.089 0.543 4.519 1.00 93.69 96 GLU A CA 1
ATOM 761 C C . GLU A 1 96 ? -7.782 -0.281 3.427 1.00 93.69 96 GLU A C 1
ATOM 763 O O . GLU A 1 96 ? -8.779 -0.956 3.641 1.00 93.69 96 GLU A O 1
ATOM 768 N N . TYR A 1 97 ? -7.211 -0.261 2.232 1.00 95.94 97 TYR A N 1
ATOM 769 C CA . TYR A 1 97 ? -7.567 -1.102 1.104 1.00 95.94 97 TYR A CA 1
ATOM 770 C C . TYR A 1 97 ? -6.407 -2.038 0.805 1.00 95.94 97 TYR A C 1
ATOM 772 O O . TYR A 1 97 ? -5.241 -1.634 0.820 1.00 95.94 97 TYR A O 1
ATOM 780 N N . TRP A 1 98 ? -6.726 -3.267 0.412 1.00 96.25 98 TRP A N 1
ATOM 781 C CA . TRP A 1 98 ? -5.736 -4.184 -0.138 1.00 96.25 98 TRP A CA 1
ATOM 782 C C . TRP A 1 98 ? -5.882 -4.280 -1.640 1.00 96.25 98 TRP A C 1
ATOM 784 O O . TRP A 1 98 ? -6.951 -4.611 -2.151 1.00 96.25 98 TRP A O 1
ATOM 794 N N . TYR A 1 99 ? -4.780 -4.067 -2.352 1.00 97.00 99 TYR A N 1
ATOM 795 C CA . TYR A 1 99 ? -4.712 -4.355 -3.777 1.00 97.00 99 TYR A CA 1
ATOM 796 C C . TYR A 1 99 ? -3.785 -5.540 -4.062 1.00 97.00 99 TYR A C 1
ATOM 798 O O . TYR A 1 99 ? -2.610 -5.543 -3.691 1.00 97.00 99 TYR A O 1
ATOM 806 N N . LYS A 1 100 ? -4.324 -6.570 -4.724 1.00 93.81 100 LYS A N 1
ATOM 807 C CA . LYS A 1 100 ? -3.668 -7.882 -4.897 1.00 93.81 100 LYS A CA 1
ATOM 808 C C . LYS A 1 100 ? -2.875 -8.037 -6.200 1.00 93.81 100 LYS A C 1
ATOM 810 O O . LYS A 1 100 ? -2.341 -9.110 -6.475 1.00 93.81 100 LYS A O 1
ATOM 815 N N . LYS A 1 101 ? -2.766 -6.984 -7.017 1.00 89.88 101 LYS A N 1
ATOM 816 C CA . LYS A 1 101 ? -2.006 -6.990 -8.281 1.00 89.88 101 LYS A CA 1
ATOM 817 C C . LYS A 1 101 ? -0.931 -5.902 -8.309 1.00 89.88 101 LYS A C 1
ATOM 819 O O . LYS A 1 101 ? -1.076 -4.891 -7.632 1.00 89.88 101 LYS A O 1
ATOM 824 N N . PRO A 1 102 ? 0.135 -6.063 -9.114 1.00 88.06 102 PRO A N 1
ATOM 825 C CA . PRO A 1 102 ? 1.061 -4.968 -9.369 1.00 88.06 102 PRO A CA 1
ATOM 826 C C . PRO A 1 102 ? 0.338 -3.758 -9.966 1.00 88.06 102 PRO A C 1
ATOM 828 O O . PRO A 1 102 ? -0.509 -3.915 -10.850 1.00 88.06 102 PRO A O 1
ATOM 831 N N . ILE A 1 103 ? 0.697 -2.556 -9.523 1.00 88.56 103 ILE A N 1
ATOM 832 C CA . ILE A 1 103 ? 0.116 -1.307 -10.020 1.00 88.56 103 ILE A CA 1
ATOM 833 C C . ILE A 1 103 ? 1.178 -0.239 -10.226 1.00 88.56 103 ILE A C 1
ATOM 835 O O . ILE A 1 103 ? 2.119 -0.107 -9.450 1.00 88.56 103 ILE A O 1
ATOM 839 N N . MET A 1 104 ? 1.015 0.536 -11.293 1.00 85.38 104 MET A N 1
ATOM 840 C CA . MET A 1 104 ? 1.848 1.703 -11.552 1.00 85.38 104 MET A CA 1
ATOM 841 C C . MET A 1 104 ? 1.201 2.939 -10.929 1.00 85.38 104 MET A C 1
ATOM 843 O O . MET A 1 104 ? 0.071 3.265 -11.312 1.00 85.38 104 MET A O 1
ATOM 847 N N . PRO A 1 105 ? 1.893 3.647 -10.026 1.00 91.06 105 PRO A N 1
ATOM 848 C CA . PRO A 1 105 ? 1.438 4.942 -9.551 1.00 91.06 105 PRO A CA 1
ATOM 849 C C . PRO A 1 105 ? 1.339 5.942 -10.703 1.00 91.06 105 PRO A C 1
ATOM 851 O O . PRO A 1 105 ? 2.107 5.887 -11.662 1.00 91.06 105 PRO A O 1
ATOM 854 N N . ILE A 1 106 ? 0.368 6.847 -10.615 1.00 90.19 106 ILE A N 1
ATOM 855 C CA . ILE A 1 106 ? 0.214 7.973 -11.546 1.00 90.19 106 ILE A CA 1
ATOM 856 C C . ILE A 1 106 ? 1.079 9.167 -11.128 1.00 90.19 106 ILE A C 1
ATOM 858 O O . ILE A 1 106 ? 1.360 10.043 -11.937 1.00 90.19 106 ILE A O 1
ATOM 862 N N . GLU A 1 107 ? 1.504 9.195 -9.867 1.00 92.19 107 GLU A N 1
ATOM 863 C CA . GLU A 1 107 ? 2.326 10.250 -9.288 1.00 92.19 107 GLU A CA 1
ATOM 864 C C . GLU A 1 107 ? 3.082 9.683 -8.078 1.00 92.19 107 GLU A C 1
ATOM 866 O O . GLU A 1 107 ? 2.539 8.873 -7.321 1.00 92.19 107 GLU A O 1
ATOM 871 N N . CYS A 1 108 ? 4.326 10.116 -7.898 1.00 92.69 108 CYS A N 1
ATOM 872 C CA . CYS A 1 108 ? 5.149 9.860 -6.725 1.00 92.69 108 CYS A CA 1
ATOM 873 C C . CYS A 1 108 ? 5.664 11.198 -6.189 1.00 92.69 108 CYS A C 1
ATOM 875 O O . CYS A 1 108 ? 6.301 11.956 -6.916 1.00 92.69 108 CYS A O 1
ATOM 877 N N . SER A 1 109 ? 5.422 11.479 -4.915 1.00 94.06 109 SER A N 1
ATOM 878 C CA . SER A 1 109 ? 5.668 12.793 -4.320 1.00 94.06 109 SER A CA 1
ATOM 879 C C . SER A 1 109 ? 6.292 12.666 -2.940 1.00 94.06 109 SER A C 1
ATOM 881 O O . SER A 1 109 ? 6.048 11.692 -2.228 1.00 94.06 109 SER A O 1
ATOM 883 N N . VAL A 1 110 ? 7.098 13.650 -2.550 1.00 94.38 110 VAL A N 1
ATOM 884 C CA . VAL A 1 110 ? 7.630 13.750 -1.187 1.00 94.38 110 VAL A CA 1
ATOM 885 C C . VAL A 1 110 ? 6.772 14.727 -0.403 1.00 94.38 110 VAL A C 1
ATOM 887 O O . VAL A 1 110 ? 6.493 15.834 -0.868 1.00 94.38 110 VAL A O 1
ATOM 890 N N . TYR A 1 111 ? 6.360 14.308 0.788 1.00 95.06 111 TYR A N 1
ATOM 891 C CA . TYR A 1 111 ? 5.583 15.121 1.710 1.00 95.06 111 TYR A CA 1
ATOM 892 C C . TYR A 1 111 ? 6.323 15.290 3.031 1.00 95.06 111 TYR A C 1
ATOM 894 O O . TYR A 1 111 ? 6.876 14.330 3.572 1.00 95.06 111 TYR A O 1
ATOM 902 N N . ARG A 1 112 ? 6.283 16.514 3.553 1.00 93.25 112 ARG A N 1
ATOM 903 C CA . ARG A 1 112 ? 6.651 16.852 4.921 1.00 93.25 112 ARG A CA 1
ATOM 904 C C . ARG A 1 112 ? 5.433 16.720 5.822 1.00 93.25 112 ARG A C 1
ATOM 906 O O . ARG A 1 112 ? 4.390 17.309 5.544 1.00 93.25 112 ARG A O 1
ATOM 913 N N . VAL A 1 113 ? 5.595 15.963 6.898 1.00 92.88 113 VAL A N 1
ATOM 914 C CA . VAL A 1 113 ? 4.605 15.750 7.953 1.00 92.88 113 VAL A CA 1
ATOM 915 C C . VAL A 1 113 ? 5.129 16.405 9.227 1.00 92.88 113 VAL A C 1
ATOM 917 O O . VAL A 1 113 ? 6.280 16.187 9.594 1.00 92.88 113 VAL A O 1
ATOM 920 N N . SER A 1 114 ? 4.326 17.232 9.888 1.00 91.69 114 SER A N 1
ATOM 921 C CA . SER A 1 114 ? 4.714 17.911 11.134 1.00 91.69 114 SER A CA 1
ATOM 922 C C . SER A 1 114 ? 3.510 18.225 12.019 1.00 91.69 114 SER A C 1
ATOM 924 O O . SER A 1 114 ? 2.362 18.108 11.581 1.00 91.69 114 SER A O 1
ATOM 926 N N . GLY A 1 115 ? 3.764 18.625 13.269 1.00 88.69 115 GLY A N 1
ATOM 927 C CA . GLY A 1 115 ? 2.730 19.110 14.190 1.00 88.69 115 GLY A CA 1
ATOM 928 C C . GLY A 1 115 ? 1.618 18.091 14.432 1.00 88.69 115 GLY A C 1
ATOM 929 O O . GLY A 1 115 ? 0.439 18.426 14.310 1.00 88.69 115 GLY A O 1
ATOM 930 N N . TRP A 1 116 ? 1.988 16.834 14.677 1.00 88.62 116 TRP A N 1
ATOM 931 C CA . TRP A 1 116 ? 1.015 15.767 14.846 1.00 88.62 116 TRP A CA 1
ATOM 932 C C . TRP A 1 116 ? 0.473 15.638 16.263 1.00 88.62 116 TRP A C 1
ATOM 934 O O . TRP A 1 116 ? 1.144 15.931 17.248 1.00 88.62 116 TRP A O 1
ATOM 944 N N . THR A 1 117 ? -0.739 15.096 16.354 1.00 89.06 117 THR A N 1
ATOM 945 C CA . THR A 1 117 ? -1.326 14.610 17.602 1.00 89.06 117 THR A CA 1
ATOM 946 C C . THR A 1 117 ? -1.641 13.124 17.487 1.00 89.06 117 THR A C 1
ATOM 948 O O . THR A 1 117 ? -1.942 12.623 16.400 1.00 89.06 117 THR A O 1
ATOM 951 N N . LYS A 1 118 ? -1.563 12.409 18.612 1.00 87.81 118 LYS A N 1
ATOM 952 C CA . LYS A 1 118 ? -1.982 11.008 18.709 1.00 87.81 118 LYS A CA 1
ATOM 953 C C . LYS A 1 118 ? -3.204 10.890 19.614 1.00 87.81 118 LYS A C 1
ATOM 955 O O . LYS A 1 118 ? -3.314 11.621 20.598 1.00 87.81 118 LYS A O 1
ATOM 960 N N . LYS A 1 119 ? -4.087 9.947 19.299 1.00 90.56 119 LYS A N 1
ATOM 961 C CA . LYS A 1 119 ? -5.272 9.607 20.089 1.00 90.56 119 LYS A CA 1
ATOM 962 C C . LYS A 1 119 ? -5.320 8.100 20.324 1.00 90.56 119 LYS A C 1
ATOM 964 O O . LYS A 1 119 ? -4.923 7.320 19.462 1.00 90.56 119 LYS A O 1
ATOM 969 N N . GLU A 1 120 ? -5.762 7.709 21.514 1.00 91.81 120 GLU A N 1
ATOM 970 C CA . GLU A 1 120 ? -6.012 6.307 21.852 1.00 91.81 120 GLU A CA 1
ATOM 971 C C . GLU A 1 120 ? -7.347 5.849 21.266 1.00 91.81 120 GLU A C 1
ATOM 973 O O . GLU A 1 120 ? -8.355 6.552 21.376 1.00 91.81 120 GLU A O 1
ATOM 978 N N . TYR A 1 121 ? -7.338 4.658 20.674 1.00 93.44 121 TYR A N 1
ATOM 979 C CA . TYR A 1 121 ? -8.519 3.975 20.163 1.00 93.44 121 TYR A CA 1
ATOM 980 C C . TYR A 1 121 ? -8.608 2.580 20.758 1.00 93.44 121 TYR A C 1
ATOM 982 O O . TYR A 1 121 ? -7.594 1.938 21.033 1.00 93.44 121 TYR A O 1
ATOM 990 N N . ILE A 1 122 ? -9.841 2.120 20.934 1.00 94.50 122 ILE A N 1
ATOM 991 C CA . ILE A 1 122 ? -10.157 0.746 21.302 1.00 94.50 122 ILE A CA 1
ATOM 992 C C . ILE A 1 122 ? -10.345 -0.025 19.999 1.00 94.50 122 ILE A C 1
ATOM 994 O O . ILE A 1 122 ? -11.331 0.184 19.289 1.00 94.50 122 ILE A O 1
ATOM 998 N N . ILE A 1 123 ? -9.391 -0.887 19.670 1.00 94.00 123 ILE A N 1
ATOM 999 C CA . ILE A 1 123 ? -9.458 -1.744 18.491 1.00 94.00 123 ILE A CA 1
ATOM 1000 C C . ILE A 1 123 ? -10.219 -3.007 18.873 1.00 94.00 123 ILE A C 1
ATOM 1002 O O . ILE A 1 123 ? -9.846 -3.719 19.807 1.00 94.00 123 ILE A O 1
ATOM 1006 N N . VAL A 1 124 ? -11.327 -3.231 18.173 1.00 93.62 124 VAL A N 1
ATOM 1007 C CA . VAL A 1 124 ? -12.276 -4.307 18.438 1.00 93.62 124 VAL A CA 1
ATOM 1008 C C . VAL A 1 124 ? -12.733 -4.921 17.122 1.00 93.62 124 VAL A C 1
ATOM 1010 O O . VAL A 1 124 ? -13.116 -4.203 16.193 1.00 93.62 124 VAL A O 1
ATOM 1013 N N . ASP A 1 125 ? -12.721 -6.248 17.062 1.00 91.56 125 ASP A N 1
ATOM 1014 C CA . ASP A 1 125 ? -13.113 -6.996 15.872 1.00 91.56 125 ASP A CA 1
ATOM 1015 C C . ASP A 1 125 ? -14.616 -6.894 15.596 1.00 91.56 125 ASP A C 1
ATOM 1017 O O . ASP A 1 125 ? -15.446 -6.847 16.510 1.00 91.56 125 ASP A O 1
ATOM 1021 N N . ALA A 1 126 ? -14.986 -6.945 14.315 1.00 93.69 126 ALA A N 1
ATOM 1022 C CA . ALA A 1 126 ? -16.382 -6.892 13.883 1.00 93.69 126 ALA A CA 1
ATOM 1023 C C . ALA A 1 126 ? -17.251 -7.997 14.518 1.00 93.69 126 ALA A C 1
ATOM 1025 O O . ALA A 1 126 ? -18.419 -7.764 14.841 1.00 93.69 126 ALA A O 1
ATOM 1026 N N . VAL A 1 127 ? -16.667 -9.177 14.777 1.00 92.50 127 VAL A N 1
ATOM 1027 C CA . VAL A 1 127 ? -17.349 -10.324 15.405 1.00 92.50 127 VAL A CA 1
ATOM 1028 C C . VAL A 1 127 ? -17.921 -9.995 16.789 1.00 92.50 127 VAL A C 1
ATOM 1030 O O . VAL A 1 127 ? -18.918 -10.584 17.206 1.00 92.50 127 VAL A O 1
ATOM 1033 N N . GLN A 1 128 ? -17.354 -9.003 17.478 1.00 93.50 128 GLN A N 1
ATOM 1034 C CA . GLN A 1 128 ? -17.776 -8.615 18.821 1.00 93.50 128 GLN A CA 1
ATOM 1035 C C . GLN A 1 128 ? -19.091 -7.822 18.835 1.00 93.50 128 GLN A C 1
ATOM 1037 O O . GLN A 1 128 ? -19.675 -7.628 19.901 1.00 93.50 128 GLN A O 1
ATOM 1042 N N . LYS A 1 129 ? -19.617 -7.384 17.679 1.00 93.56 129 LYS A N 1
ATOM 1043 C CA . LYS A 1 129 ? -20.793 -6.494 17.589 1.00 93.56 129 LYS A CA 1
ATOM 1044 C C . LYS A 1 129 ? -21.992 -6.954 18.428 1.00 93.56 129 LYS A C 1
ATOM 1046 O O . LYS A 1 129 ? -22.613 -6.136 19.106 1.00 93.56 129 LYS A O 1
ATOM 1051 N N . GLU A 1 130 ? -22.310 -8.246 18.438 1.00 94.19 130 GLU A N 1
ATOM 1052 C CA . GLU A 1 130 ? -23.445 -8.763 19.218 1.00 94.19 130 GLU A CA 1
ATOM 1053 C C . GLU A 1 130 ? -23.181 -8.772 20.733 1.00 94.19 130 GLU A C 1
ATOM 1055 O O . GLU A 1 130 ? -24.068 -8.431 21.521 1.00 94.19 130 GLU A O 1
ATOM 1060 N N . GLN A 1 131 ? -21.951 -9.069 21.160 1.00 94.50 131 GLN A N 1
ATOM 1061 C CA . GLN A 1 131 ? -21.552 -8.960 22.567 1.00 94.50 131 GLN A CA 1
ATOM 1062 C C . GLN A 1 131 ? -21.607 -7.504 23.039 1.00 94.50 131 GLN A C 1
ATOM 1064 O O . GLN A 1 131 ? -22.164 -7.220 24.100 1.00 94.50 131 GLN A O 1
ATOM 1069 N N . ILE A 1 132 ? -21.132 -6.568 22.215 1.00 95.50 132 ILE A N 1
ATOM 1070 C CA . ILE A 1 132 ? -21.216 -5.126 22.475 1.00 95.50 132 ILE A CA 1
ATOM 1071 C C . ILE A 1 132 ? -22.673 -4.701 22.673 1.00 95.50 132 ILE A C 1
ATOM 1073 O O . ILE A 1 132 ? -22.997 -4.052 23.668 1.00 95.50 132 ILE A O 1
ATOM 1077 N N . LYS A 1 133 ? -23.578 -5.114 21.778 1.00 95.06 133 LYS A N 1
ATOM 1078 C CA . LYS A 1 133 ? -25.015 -4.818 21.887 1.00 95.06 133 LYS A CA 1
ATOM 1079 C C . LYS A 1 133 ? -25.611 -5.337 23.194 1.00 95.06 133 LYS A C 1
ATOM 1081 O O . LYS A 1 133 ? -26.330 -4.599 23.870 1.00 95.06 133 LYS A O 1
ATOM 1086 N N . LYS A 1 134 ? -25.277 -6.572 23.583 1.00 94.69 134 LYS A N 1
ATOM 1087 C CA . LYS A 1 134 ? -25.721 -7.164 24.852 1.00 94.69 134 LYS A CA 1
ATOM 1088 C C . LYS A 1 134 ? -25.235 -6.350 26.055 1.00 94.69 134 LYS A C 1
ATOM 1090 O O . LYS A 1 134 ? -26.039 -6.006 26.920 1.00 94.69 134 LYS A O 1
ATOM 1095 N N . ILE A 1 135 ? -23.955 -5.981 26.078 1.00 95.19 135 ILE A N 1
ATOM 1096 C CA . ILE A 1 135 ? -23.368 -5.160 27.146 1.00 95.19 135 ILE A CA 1
ATOM 1097 C C . ILE A 1 135 ? -24.082 -3.803 27.240 1.00 95.19 135 ILE A C 1
ATOM 1099 O O . ILE A 1 135 ? -24.477 -3.379 28.328 1.00 95.19 135 ILE A O 1
ATOM 1103 N N . LEU A 1 136 ? -24.306 -3.129 26.109 1.00 95.25 136 LEU A N 1
ATOM 1104 C CA . LEU A 1 136 ? -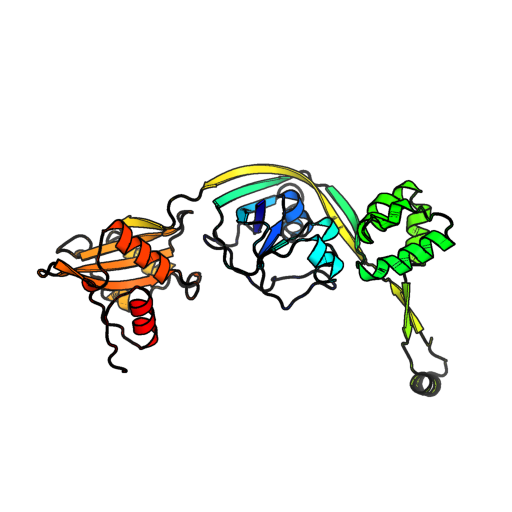24.990 -1.831 26.074 1.00 95.25 136 LEU A CA 1
ATOM 1105 C C . LEU A 1 136 ? -26.451 -1.919 26.533 1.00 95.25 136 LEU A C 1
ATOM 1107 O O . LEU A 1 136 ? -26.948 -0.996 27.187 1.00 95.25 136 LEU A O 1
ATOM 1111 N N . PHE A 1 137 ? -27.133 -3.027 26.238 1.00 94.44 137 PHE A N 1
ATOM 1112 C CA . PHE A 1 137 ? -28.478 -3.301 26.740 1.00 94.44 137 PHE A CA 1
ATOM 1113 C C . PHE A 1 137 ? -28.491 -3.445 28.267 1.00 94.44 137 PHE A C 1
ATOM 1115 O O . PHE A 1 137 ? -29.278 -2.782 28.944 1.00 94.44 137 PHE A O 1
ATOM 1122 N N . GLU A 1 138 ? -27.570 -4.229 28.831 1.00 94.19 138 GLU A N 1
ATOM 1123 C CA . GLU A 1 138 ? -27.422 -4.404 30.283 1.00 94.19 138 GLU A CA 1
ATOM 1124 C C . GLU A 1 138 ? -27.045 -3.096 30.997 1.00 94.19 138 GLU A C 1
ATOM 1126 O O . GLU A 1 138 ? -27.510 -2.818 32.105 1.00 94.19 138 GLU A O 1
ATOM 1131 N N . MET A 1 139 ? -26.251 -2.248 30.338 1.00 93.81 139 MET A N 1
ATOM 1132 C CA . MET A 1 139 ? -25.882 -0.914 30.818 1.00 93.81 139 MET A CA 1
ATOM 1133 C C . MET A 1 139 ? -27.010 0.120 30.683 1.00 93.81 139 MET A C 1
ATOM 1135 O O . MET A 1 139 ? -26.847 1.242 31.161 1.00 93.81 139 MET A O 1
ATOM 1139 N N . LYS A 1 140 ? -28.156 -0.250 30.088 1.00 93.75 140 LYS A N 1
ATOM 1140 C CA . LYS A 1 140 ? -29.297 0.636 29.790 1.00 93.75 140 LYS A CA 1
ATOM 1141 C C . LYS A 1 140 ? -28.933 1.819 28.887 1.00 93.75 140 LYS A C 1
ATOM 1143 O O . LYS A 1 140 ? -29.518 2.892 29.011 1.00 93.75 140 LYS A O 1
ATOM 1148 N N . LEU A 1 141 ? -27.966 1.621 27.997 1.00 91.81 141 LEU A N 1
ATOM 1149 C CA . LEU A 1 141 ? -27.543 2.618 27.013 1.00 91.81 141 LEU A CA 1
ATOM 1150 C C . LEU A 1 141 ? -28.029 2.292 25.600 1.00 91.81 141 LEU A C 1
ATOM 1152 O O . LEU A 1 141 ? -28.011 3.170 24.752 1.00 91.81 141 LEU A O 1
ATOM 1156 N N . TYR A 1 142 ? -28.468 1.059 25.344 1.00 89.44 142 TYR A N 1
ATOM 1157 C CA . TYR A 1 142 ? -28.850 0.607 24.008 1.00 89.44 142 TYR A CA 1
ATOM 1158 C C . TYR A 1 142 ? -29.827 1.553 23.287 1.00 89.44 142 TYR A C 1
ATOM 1160 O O . TYR A 1 142 ? -30.924 1.825 23.777 1.00 89.44 142 TYR A O 1
ATOM 1168 N N . ASP A 1 143 ? -29.444 1.967 22.081 1.00 85.88 143 ASP A N 1
ATOM 1169 C CA . ASP A 1 143 ? -30.254 2.743 21.145 1.00 85.88 143 ASP A CA 1
ATOM 1170 C C . ASP A 1 143 ? -30.338 1.971 19.821 1.00 85.88 143 ASP A C 1
ATOM 1172 O O . ASP A 1 143 ? -29.317 1.571 19.270 1.00 85.88 143 ASP A O 1
ATOM 1176 N N . GLY A 1 144 ? -31.541 1.779 19.271 1.00 86.94 144 GLY A N 1
ATOM 1177 C CA . GLY A 1 144 ? -31.730 1.085 17.991 1.00 86.94 144 GLY A CA 1
ATOM 1178 C C . GLY A 1 144 ? -30.987 1.724 16.808 1.00 86.94 144 GLY A C 1
ATOM 1179 O O . GLY A 1 144 ? -30.780 1.065 15.790 1.00 86.94 144 GLY A O 1
ATOM 1180 N N . GLN A 1 145 ? -30.542 2.980 16.924 1.00 85.88 145 GLN A N 1
ATOM 1181 C CA . GLN A 1 145 ? -29.698 3.629 15.918 1.00 85.88 145 GLN A CA 1
ATOM 1182 C C . GLN A 1 145 ? -28.317 2.970 15.760 1.00 85.88 145 GLN A C 1
ATOM 1184 O O . GLN A 1 145 ? -27.757 3.031 14.661 1.00 85.88 145 GLN A O 1
ATOM 1189 N N . ILE A 1 146 ? -27.795 2.299 16.798 1.00 89.31 146 ILE A N 1
ATOM 1190 C CA . ILE A 1 146 ? -26.458 1.678 16.768 1.00 89.31 146 ILE A CA 1
ATOM 1191 C C . ILE A 1 146 ? -26.381 0.460 15.841 1.00 89.31 146 ILE A C 1
ATOM 1193 O O . ILE A 1 146 ? -25.292 0.042 15.468 1.00 89.31 146 ILE A O 1
ATOM 1197 N N . GLU A 1 147 ? -27.516 -0.095 15.403 1.00 89.06 147 GLU A N 1
ATOM 1198 C CA . GLU A 1 147 ? -27.540 -1.244 14.482 1.00 89.06 147 GLU A CA 1
ATOM 1199 C C . GLU A 1 147 ? -26.824 -0.948 13.156 1.00 89.06 147 GLU A C 1
ATOM 1201 O O . GLU A 1 147 ? -26.220 -1.835 12.545 1.00 89.06 147 GLU A O 1
ATOM 1206 N N . LYS A 1 148 ? -26.841 0.323 12.735 1.00 89.88 148 LYS A N 1
ATOM 1207 C CA . LYS A 1 148 ? -26.183 0.798 11.510 1.00 89.88 148 LYS A CA 1
ATOM 1208 C C . LYS A 1 148 ? -24.679 1.032 11.670 1.00 89.88 148 LYS A C 1
ATOM 1210 O O . LYS A 1 148 ? -24.014 1.281 10.672 1.00 89.88 148 LYS A O 1
ATOM 1215 N N . TRP A 1 149 ? -24.168 1.002 12.896 1.00 92.19 149 TRP A N 1
ATOM 1216 C CA . TRP A 1 149 ? -22.785 1.340 13.215 1.00 92.19 149 TRP A CA 1
ATOM 1217 C C . TRP A 1 149 ? -21.926 0.073 13.238 1.00 92.19 149 TRP A C 1
ATOM 1219 O O . TRP A 1 149 ? -22.420 -1.020 13.543 1.00 92.19 149 TRP A O 1
ATOM 1229 N N . SER A 1 150 ? -20.646 0.200 12.893 1.00 93.69 150 SER A N 1
ATOM 1230 C CA . SER A 1 150 ? -19.680 -0.888 13.075 1.00 93.69 150 SER A CA 1
ATOM 1231 C C . SER A 1 150 ? -19.364 -1.076 14.566 1.00 93.69 150 SER A C 1
ATOM 1233 O O . SER A 1 150 ? -19.603 -0.174 15.374 1.00 93.69 150 SER A O 1
ATOM 1235 N N . ALA A 1 151 ? -18.825 -2.237 14.956 1.00 95.25 151 ALA A N 1
ATOM 1236 C CA . ALA A 1 151 ? -18.406 -2.461 16.344 1.00 95.25 151 ALA A CA 1
ATOM 1237 C C . ALA A 1 151 ? -17.376 -1.400 16.788 1.00 95.25 151 ALA A C 1
ATOM 1239 O O . ALA A 1 151 ? -17.509 -0.819 17.867 1.00 95.25 151 ALA A O 1
ATOM 1240 N N . PHE A 1 152 ? -16.433 -1.065 15.904 1.00 95.25 152 PHE A N 1
ATOM 1241 C CA . PHE A 1 152 ? -15.468 0.012 16.091 1.00 95.25 152 PHE A CA 1
ATOM 1242 C C . PHE A 1 152 ? -16.131 1.376 16.342 1.00 95.25 152 PHE A C 1
ATOM 1244 O O . PHE A 1 152 ? -15.796 2.047 17.324 1.00 95.25 152 PHE A O 1
ATOM 1251 N N . ASP A 1 153 ? -17.089 1.778 15.498 1.00 94.88 153 ASP A N 1
ATOM 1252 C CA . ASP A 1 153 ? -17.727 3.096 15.608 1.00 94.88 153 ASP A CA 1
ATOM 1253 C C . ASP A 1 153 ? -18.552 3.228 16.889 1.00 94.88 153 ASP A C 1
ATOM 1255 O O . ASP A 1 153 ? -18.582 4.290 17.522 1.00 94.88 153 ASP A O 1
ATOM 1259 N N . ILE A 1 154 ? -19.214 2.141 17.298 1.00 95.44 154 ILE A N 1
ATOM 1260 C CA . ILE A 1 154 ? -19.982 2.108 18.543 1.00 95.44 154 ILE A CA 1
ATOM 1261 C C . ILE A 1 154 ? -19.066 2.434 19.722 1.00 95.44 154 ILE A C 1
ATOM 1263 O O . ILE A 1 154 ? -19.399 3.282 20.549 1.00 95.44 154 ILE A O 1
ATOM 1267 N N . VAL A 1 155 ? -17.905 1.785 19.793 1.00 95.44 155 VAL A N 1
ATOM 1268 C CA . VAL A 1 155 ? -17.003 1.892 20.943 1.00 95.44 155 VAL A CA 1
ATOM 1269 C C . VAL A 1 155 ? -16.216 3.204 20.946 1.00 95.44 155 VAL A C 1
ATOM 1271 O O . VAL A 1 155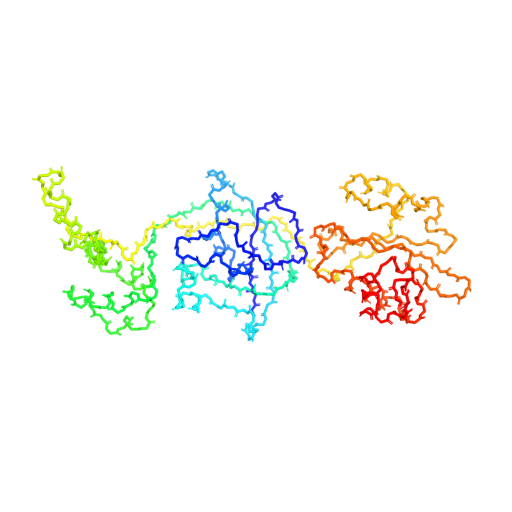 ? -16.022 3.787 22.012 1.00 95.44 155 VAL A O 1
ATOM 1274 N N . ASN A 1 156 ? -15.789 3.695 19.781 1.00 95.44 156 ASN A N 1
ATOM 1275 C CA . ASN A 1 156 ? -14.885 4.849 19.691 1.00 95.44 156 ASN A CA 1
ATOM 1276 C C . ASN A 1 156 ? -15.579 6.192 19.437 1.00 95.44 156 ASN A C 1
ATOM 1278 O O . ASN A 1 156 ? -14.980 7.236 19.709 1.00 95.44 156 ASN A O 1
ATOM 1282 N N . TYR A 1 157 ? -16.817 6.195 18.936 1.00 94.12 157 TYR A N 1
ATOM 1283 C CA . TYR A 1 157 ? -17.524 7.432 18.589 1.00 94.12 157 TYR A CA 1
ATOM 1284 C C . TYR A 1 157 ? -18.873 7.569 19.282 1.00 94.12 157 TYR A C 1
ATOM 1286 O O . TYR A 1 157 ? -19.153 8.638 19.815 1.00 94.12 157 TYR A O 1
ATOM 1294 N N . TRP A 1 158 ? -19.696 6.518 19.318 1.00 95.19 158 TRP A N 1
ATOM 1295 C CA . TRP A 1 158 ? -21.024 6.604 19.933 1.00 95.19 158 TRP A CA 1
ATOM 1296 C C . TRP A 1 158 ? -20.965 6.532 21.466 1.00 95.19 158 TRP A C 1
ATOM 1298 O O . TRP A 1 158 ? -21.463 7.425 22.148 1.00 95.19 158 TRP A O 1
ATOM 1308 N N . LEU A 1 159 ? -20.301 5.517 22.027 1.00 94.94 159 LEU A N 1
ATOM 1309 C CA . LEU A 1 159 ? -20.223 5.299 23.475 1.00 94.94 159 LEU A CA 1
ATOM 1310 C C . LEU A 1 159 ? -19.591 6.485 24.231 1.00 94.94 159 LEU A C 1
ATOM 1312 O O . LEU A 1 159 ? -20.132 6.866 25.275 1.00 94.94 159 LEU A O 1
ATOM 1316 N N . PRO A 1 160 ? -18.520 7.136 23.728 1.00 94.88 160 PRO A N 1
ATOM 1317 C CA . PRO A 1 160 ? -17.943 8.303 24.390 1.00 94.88 160 PRO A CA 1
ATOM 1318 C C . PRO A 1 160 ? -18.899 9.495 24.532 1.00 94.88 160 PRO A C 1
ATOM 1320 O O . PRO A 1 160 ? -18.709 10.294 25.447 1.00 94.88 160 PRO A O 1
ATOM 1323 N N . LEU A 1 161 ? -19.962 9.601 23.716 1.00 93.56 161 LEU A N 1
ATOM 1324 C CA . LEU A 1 161 ? -20.984 10.655 23.859 1.00 93.56 161 LEU A CA 1
ATOM 1325 C C . LEU A 1 161 ? -21.736 10.574 25.194 1.00 93.56 161 LEU A C 1
ATOM 1327 O O . LEU A 1 161 ? -22.298 11.568 25.650 1.00 93.56 161 LEU A O 1
ATOM 1331 N N . HIS A 1 162 ? -21.731 9.406 25.837 1.00 92.19 162 HIS A N 1
ATOM 1332 C CA . HIS A 1 162 ? -22.346 9.196 27.144 1.00 92.19 162 HIS A CA 1
ATOM 1333 C C . HIS A 1 162 ? -21.396 9.527 28.310 1.00 92.19 162 HIS A C 1
ATOM 1335 O O . HIS A 1 162 ? -21.858 9.661 29.445 1.00 92.19 162 HIS A O 1
ATOM 1341 N N . GLY A 1 163 ? -20.093 9.698 28.045 1.00 93.06 163 GLY A N 1
ATOM 1342 C CA . GLY A 1 163 ? -19.055 10.066 29.013 1.00 93.06 163 GLY A CA 1
ATOM 1343 C C . GLY A 1 163 ? -18.064 8.942 29.348 1.00 93.06 163 GLY A C 1
ATOM 1344 O O . GLY A 1 163 ? -18.390 7.756 29.289 1.00 93.06 163 GLY A O 1
ATOM 1345 N N . GLU A 1 164 ? -16.850 9.321 29.763 1.00 91.88 164 GLU A N 1
ATOM 1346 C CA . GLU A 1 164 ? -15.710 8.408 29.992 1.00 91.88 164 GLU A CA 1
ATOM 1347 C C . GLU A 1 164 ? -16.000 7.280 30.994 1.00 91.88 164 GLU A C 1
ATOM 1349 O O . GLU A 1 164 ? -15.565 6.147 30.804 1.00 91.88 164 GLU A O 1
ATOM 1354 N N . ILE A 1 165 ? -16.806 7.547 32.029 1.00 94.06 165 ILE A N 1
ATOM 1355 C CA . ILE A 1 165 ? -17.191 6.537 33.031 1.00 94.06 165 ILE A CA 1
ATOM 1356 C C . ILE A 1 165 ? -17.882 5.332 32.372 1.00 94.06 165 ILE A C 1
ATOM 1358 O O . ILE A 1 165 ? -17.726 4.197 32.828 1.00 94.06 165 ILE A O 1
ATOM 1362 N N . TRP A 1 166 ? -18.655 5.558 31.308 1.00 94.19 166 TRP A N 1
ATOM 1363 C CA . TRP A 1 166 ? -19.331 4.481 30.590 1.00 94.19 166 TRP A CA 1
ATOM 1364 C C . TRP A 1 166 ? -18.383 3.698 29.694 1.00 94.19 166 TRP A C 1
ATOM 1366 O O . TRP A 1 166 ? -18.530 2.482 29.610 1.00 94.19 166 TRP A O 1
ATOM 1376 N N . VAL A 1 167 ? -17.381 4.357 29.110 1.00 93.75 167 VAL A N 1
ATOM 1377 C CA . VAL A 1 167 ? -16.309 3.698 28.352 1.00 93.75 167 VAL A CA 1
ATOM 1378 C C . VAL A 1 167 ? -15.536 2.735 29.257 1.00 93.75 167 VAL A C 1
ATOM 1380 O O . VAL A 1 167 ? -15.383 1.564 28.919 1.00 93.75 167 VAL A O 1
ATOM 1383 N N . GLU A 1 168 ? -15.136 3.169 30.453 1.00 94.19 168 GLU A N 1
ATOM 1384 C CA . GLU A 1 168 ? -14.407 2.307 31.397 1.00 94.19 168 GLU A CA 1
ATOM 1385 C C . GLU A 1 168 ? -15.255 1.129 31.897 1.00 94.19 168 GLU A C 1
ATOM 1387 O O . GLU A 1 168 ? -14.798 -0.013 31.957 1.00 94.19 168 GLU A O 1
ATOM 1392 N N . ARG A 1 169 ? -16.539 1.369 32.181 1.00 94.25 169 ARG A N 1
ATOM 1393 C CA . ARG A 1 169 ? -17.489 0.305 32.553 1.00 94.25 169 ARG A CA 1
ATOM 1394 C C . ARG A 1 169 ? -17.766 -0.688 31.431 1.00 94.25 169 ARG A C 1
ATOM 1396 O O . ARG A 1 169 ? -18.152 -1.820 31.717 1.00 94.25 169 ARG A O 1
ATOM 1403 N N . PHE A 1 170 ? -17.667 -0.245 30.186 1.00 94.62 170 PHE A N 1
ATOM 1404 C CA . PHE A 1 170 ? -17.827 -1.092 29.017 1.00 94.62 170 PHE A CA 1
ATOM 1405 C C . PHE A 1 170 ? -16.592 -1.973 28.814 1.00 94.62 170 PHE A C 1
ATOM 1407 O O . PHE A 1 170 ? -16.739 -3.186 28.700 1.00 94.62 170 PHE A O 1
ATOM 1414 N N . LYS A 1 171 ? -15.383 -1.395 28.883 1.00 93.50 171 LYS A N 1
ATOM 1415 C CA . LYS A 1 171 ? -14.106 -2.129 28.806 1.00 93.50 171 LYS A CA 1
ATOM 1416 C C . LYS A 1 171 ? -14.035 -3.284 29.809 1.00 93.50 171 LYS A C 1
ATOM 1418 O O . LYS A 1 171 ? -13.607 -4.373 29.462 1.00 93.50 171 LYS A O 1
ATOM 1423 N N . GLN A 1 172 ? -14.518 -3.074 31.034 1.00 92.38 172 GLN A N 1
ATOM 1424 C CA . GLN A 1 172 ? -14.570 -4.116 32.072 1.00 92.38 172 GLN A CA 1
ATOM 1425 C C . GLN A 1 172 ? -15.508 -5.291 31.747 1.00 92.38 172 GLN A C 1
ATOM 1427 O O . GLN A 1 172 ? -15.433 -6.319 32.408 1.00 92.38 172 GLN A O 1
ATOM 1432 N N . ARG A 1 173 ? -16.431 -5.129 30.791 1.00 93.69 173 ARG A N 1
ATOM 1433 C CA . ARG A 1 173 ? -17.418 -6.149 30.401 1.00 93.69 173 ARG A CA 1
ATOM 1434 C C . ARG A 1 173 ? -17.126 -6.789 29.048 1.00 93.69 173 ARG A C 1
ATOM 1436 O O . ARG A 1 173 ? -17.681 -7.846 28.762 1.00 93.69 173 ARG A O 1
ATOM 1443 N N . LEU A 1 174 ? -16.314 -6.147 28.210 1.00 93.56 174 LEU A N 1
ATOM 1444 C CA . LEU A 1 174 ? -15.909 -6.670 26.908 1.00 93.56 174 LEU A CA 1
ATOM 1445 C C . LEU A 1 174 ? -14.712 -7.618 27.085 1.00 93.56 174 LEU A C 1
ATOM 1447 O O . LEU A 1 174 ? -13.574 -7.296 26.743 1.00 93.56 174 LEU A O 1
ATOM 1451 N N . VAL A 1 175 ? -14.997 -8.751 27.722 1.00 91.38 175 VAL A N 1
ATOM 1452 C CA . VAL A 1 175 ? -14.041 -9.804 28.066 1.00 91.38 175 VAL A CA 1
ATOM 1453 C C . VAL A 1 175 ? -14.655 -11.179 27.805 1.00 91.38 175 VAL A C 1
ATOM 1455 O O . VAL A 1 175 ? -15.874 -11.348 27.929 1.00 91.38 175 VAL A O 1
ATOM 1458 N N . HIS A 1 176 ? -13.812 -12.175 27.542 1.00 87.38 176 HIS A N 1
ATOM 1459 C CA . HIS A 1 176 ? -14.207 -13.579 27.473 1.00 87.38 176 HIS A CA 1
ATOM 1460 C C . HIS A 1 176 ? -13.428 -14.412 28.495 1.00 87.38 176 HIS A C 1
ATOM 1462 O O . HIS A 1 176 ? -12.324 -14.059 28.903 1.00 87.38 176 HIS A O 1
ATOM 1468 N N . SER A 1 177 ? -14.010 -15.531 28.939 1.00 87.50 177 SER A N 1
ATOM 1469 C CA . SER A 1 177 ? -13.331 -16.429 29.877 1.00 87.50 177 SER A CA 1
ATOM 1470 C C . SER A 1 177 ? -12.498 -17.470 29.132 1.00 87.50 177 SER A C 1
ATOM 1472 O O . SER A 1 177 ? -13.033 -18.225 28.319 1.00 87.50 177 SER A O 1
ATOM 1474 N N . VAL A 1 178 ? -11.211 -17.543 29.464 1.00 85.75 178 VAL A N 1
ATOM 1475 C CA . VAL A 1 178 ? -10.262 -18.537 28.954 1.00 85.75 178 VAL A CA 1
ATOM 1476 C C . VAL A 1 178 ? -10.029 -19.599 30.015 1.00 85.75 178 VAL A C 1
ATOM 1478 O O . VAL A 1 178 ? -9.723 -19.288 31.166 1.00 85.75 178 VAL A O 1
ATOM 1481 N N . ILE A 1 179 ? -10.204 -20.866 29.640 1.00 85.56 179 ILE A N 1
ATOM 1482 C CA . ILE A 1 179 ? -9.977 -22.006 30.534 1.00 85.56 179 ILE A CA 1
ATOM 1483 C C . ILE A 1 179 ? -8.485 -22.339 30.523 1.00 85.56 179 ILE A C 1
ATOM 1485 O O . ILE A 1 179 ? -7.977 -22.874 29.541 1.00 85.56 179 ILE A O 1
ATOM 1489 N N . ASP A 1 180 ? -7.812 -22.075 31.640 1.00 82.06 180 ASP A N 1
ATOM 1490 C CA . ASP A 1 180 ? -6.381 -22.351 31.812 1.00 82.06 180 ASP A CA 1
ATOM 1491 C C . ASP A 1 180 ? -6.119 -23.819 32.141 1.00 82.06 180 ASP A C 1
ATOM 1493 O O . ASP A 1 180 ? -5.120 -24.409 31.730 1.00 82.06 180 ASP A O 1
ATOM 1497 N N . TYR A 1 181 ? -7.038 -24.422 32.900 1.00 80.69 181 TYR A N 1
ATOM 1498 C CA . TYR A 1 181 ? -6.892 -25.783 33.386 1.00 80.69 181 TYR A CA 1
ATOM 1499 C C . TYR A 1 181 ? -8.162 -26.586 33.146 1.00 80.69 181 TYR A C 1
ATOM 1501 O O . TYR A 1 181 ? -9.247 -26.260 33.627 1.00 80.69 181 TYR A O 1
ATOM 1509 N N . THR A 1 182 ? -7.990 -27.730 32.493 1.00 83.69 182 THR A N 1
ATOM 1510 C CA . THR A 1 182 ? -8.958 -28.823 32.592 1.00 83.69 182 THR A CA 1
ATOM 1511 C C . THR A 1 182 ? -9.097 -29.282 34.054 1.00 83.69 182 THR A C 1
ATOM 1513 O O . THR A 1 182 ? -8.154 -29.133 34.845 1.00 83.69 182 THR A O 1
ATOM 1516 N N . PRO A 1 183 ? -10.235 -29.878 34.447 1.00 83.69 183 PRO A N 1
ATOM 1517 C CA . PRO A 1 183 ? -10.413 -30.423 35.794 1.00 83.69 183 PRO A CA 1
ATOM 1518 C C . PRO A 1 183 ? -9.303 -31.404 36.211 1.00 83.69 183 PRO A C 1
ATOM 1520 O O . PRO A 1 183 ? -8.913 -31.446 37.379 1.00 83.69 183 PRO A O 1
ATOM 1523 N N . GLU A 1 184 ? -8.770 -32.180 35.268 1.00 85.69 184 GLU A N 1
ATOM 1524 C CA . GLU A 1 184 ? -7.683 -33.136 35.481 1.00 85.69 184 GLU A CA 1
ATOM 1525 C C . GLU A 1 184 ? -6.348 -32.430 35.741 1.00 85.69 184 GLU A C 1
ATOM 1527 O O . GLU A 1 184 ? -5.668 -32.737 36.724 1.00 85.69 184 GLU A O 1
ATOM 1532 N N . SER A 1 185 ? -5.990 -31.444 34.913 1.00 86.00 185 SER A N 1
ATOM 1533 C CA . SER A 1 185 ? -4.764 -30.660 35.106 1.00 86.00 185 SER A CA 1
ATOM 1534 C C . SER A 1 185 ? -4.811 -29.824 36.386 1.00 86.00 185 SER A C 1
ATOM 1536 O O . SER A 1 185 ? -3.789 -29.669 37.048 1.00 86.00 185 SER A O 1
ATOM 1538 N N . ALA A 1 186 ? -5.994 -29.350 36.788 1.00 86.31 186 ALA A N 1
ATOM 1539 C CA . ALA A 1 186 ? -6.174 -28.619 38.039 1.00 86.31 186 ALA A CA 1
ATOM 1540 C C . ALA A 1 186 ? -5.903 -29.494 39.276 1.00 86.31 186 ALA A C 1
ATOM 1542 O O . ALA A 1 186 ? -5.231 -29.050 40.205 1.00 86.31 186 ALA A O 1
ATOM 1543 N N . LYS A 1 187 ? -6.360 -30.757 39.270 1.00 87.88 187 LYS A N 1
ATOM 1544 C CA . LYS A 1 187 ? -6.047 -31.732 40.334 1.00 87.88 187 LYS A CA 1
ATOM 1545 C C . LYS A 1 187 ? -4.555 -32.045 40.400 1.00 87.88 187 LYS A C 1
ATOM 1547 O O . LYS A 1 187 ? -4.000 -32.182 41.487 1.00 87.88 187 LYS A O 1
ATOM 1552 N N . MET A 1 188 ? -3.906 -32.163 39.241 1.00 87.31 188 MET A N 1
ATOM 1553 C CA . MET A 1 188 ? -2.462 -32.386 39.171 1.00 87.31 188 MET A CA 1
ATOM 1554 C C . MET A 1 188 ? -1.688 -31.189 39.740 1.00 87.31 188 MET A C 1
ATOM 1556 O O . MET A 1 188 ? -0.801 -31.389 40.566 1.00 87.31 188 MET A O 1
ATOM 1560 N N . TYR A 1 189 ? -2.065 -29.960 39.379 1.00 87.62 189 TYR A N 1
ATOM 1561 C CA . TYR A 1 189 ? -1.492 -28.739 39.951 1.00 87.62 189 TYR A CA 1
ATOM 1562 C C . TYR A 1 189 ? -1.660 -28.697 41.480 1.00 87.62 189 TYR A C 1
ATOM 1564 O O . TYR A 1 189 ? -0.677 -28.516 42.195 1.00 87.62 189 TYR A O 1
ATOM 1572 N N . GLU A 1 190 ? -2.870 -28.959 41.990 1.00 91.31 190 GLU A N 1
ATOM 1573 C CA . GLU A 1 190 ? -3.151 -28.998 43.436 1.00 91.31 190 GLU A CA 1
ATOM 1574 C C . GLU A 1 190 ? -2.281 -30.034 44.163 1.00 91.31 190 GLU A C 1
ATOM 1576 O O . GLU A 1 190 ? -1.768 -29.759 45.247 1.00 91.31 190 GLU A O 1
ATOM 1581 N N . SER A 1 191 ? -2.031 -31.194 43.545 1.00 90.44 191 SER A N 1
ATOM 1582 C CA . SER A 1 191 ? -1.157 -32.225 44.122 1.00 90.44 191 SER A CA 1
ATOM 1583 C C . SER A 1 191 ? 0.324 -31.829 44.179 1.00 90.44 191 SER A C 1
ATOM 1585 O O . SER A 1 191 ? 1.040 -32.293 45.064 1.00 90.44 191 SER A O 1
ATOM 1587 N N . LEU A 1 192 ? 0.784 -30.985 43.249 1.00 90.81 192 LEU A N 1
ATOM 1588 C CA . LEU A 1 192 ? 2.185 -30.569 43.141 1.00 90.81 192 LEU A CA 1
ATOM 1589 C C . LEU A 1 192 ? 2.501 -29.341 43.999 1.00 90.81 192 LEU A C 1
ATOM 1591 O O . LEU A 1 192 ? 3.577 -29.274 44.588 1.00 90.81 192 LEU A O 1
ATOM 1595 N N . PHE A 1 193 ? 1.576 -28.382 44.068 1.00 90.69 193 PHE A N 1
ATOM 1596 C CA . PHE A 1 193 ? 1.809 -27.074 44.688 1.00 90.69 193 PHE A CA 1
ATOM 1597 C C . PHE A 1 193 ? 1.006 -26.853 45.978 1.00 90.69 193 PHE A C 1
ATOM 1599 O O . PHE A 1 193 ? 1.240 -25.876 46.682 1.00 90.69 193 PHE A O 1
ATOM 1606 N N . GLY A 1 194 ? 0.094 -27.768 46.327 1.00 88.69 194 GLY A N 1
ATOM 1607 C CA . GLY A 1 194 ? -0.688 -27.714 47.567 1.00 88.69 194 GLY A CA 1
ATOM 1608 C C . GLY A 1 194 ? -1.825 -26.687 47.565 1.00 88.69 194 GLY A C 1
ATOM 1609 O O . GLY A 1 194 ? -2.465 -26.489 48.597 1.00 88.69 194 GLY A O 1
ATOM 1610 N N . GLU A 1 195 ? -2.098 -26.046 46.428 1.00 90.19 195 GLU A N 1
ATOM 1611 C CA . GLU A 1 195 ? -3.163 -25.058 46.259 1.00 90.19 195 GLU A CA 1
ATOM 1612 C C . GLU A 1 195 ? -3.946 -25.292 44.960 1.00 90.19 195 GLU A C 1
ATOM 1614 O O . GLU A 1 195 ? -3.400 -25.756 43.958 1.00 90.19 195 GLU A O 1
ATOM 1619 N N . LYS A 1 196 ? -5.244 -24.967 44.963 1.00 84.44 196 LYS A N 1
ATOM 1620 C CA . LYS A 1 196 ? -6.074 -25.071 43.756 1.00 84.44 196 LYS A CA 1
ATOM 1621 C C . LYS A 1 196 ? -5.743 -23.933 42.794 1.00 84.44 196 LYS A C 1
ATOM 1623 O O . LYS A 1 196 ? -5.839 -22.776 43.211 1.00 84.44 196 LYS A O 1
ATOM 1628 N N . PRO A 1 197 ? -5.440 -24.219 41.515 1.00 83.94 197 PRO A N 1
ATOM 1629 C CA . PRO A 1 197 ? -5.253 -23.156 40.545 1.00 83.94 197 PRO A CA 1
ATOM 1630 C C . PRO A 1 197 ? -6.595 -22.486 40.248 1.00 83.94 197 PRO A C 1
ATOM 1632 O O . PRO A 1 197 ? -7.669 -23.091 40.360 1.00 83.94 197 PRO A O 1
ATOM 1635 N N . LYS A 1 198 ? -6.537 -21.231 39.810 1.00 83.12 198 LYS A N 1
ATOM 1636 C CA . LYS A 1 198 ? -7.692 -20.581 39.197 1.00 83.12 198 LYS A CA 1
ATOM 1637 C C . LYS A 1 198 ? -7.981 -21.297 37.871 1.00 83.12 198 LYS A C 1
ATOM 1639 O O . LYS A 1 198 ? -7.086 -21.427 37.048 1.00 83.12 198 LYS A O 1
ATOM 1644 N N . LEU A 1 199 ? -9.200 -21.814 37.694 1.00 84.06 199 LEU A N 1
ATOM 1645 C CA . LEU A 1 199 ? -9.552 -22.656 36.535 1.00 84.06 199 LEU A CA 1
ATOM 1646 C C . LEU A 1 199 ? -9.633 -21.875 35.221 1.00 84.06 199 LEU A C 1
ATOM 1648 O O . LEU A 1 199 ? -9.467 -22.450 34.146 1.00 84.06 199 LEU A O 1
ATOM 1652 N N . SER A 1 200 ? -9.918 -20.584 35.324 1.00 86.50 200 SER A N 1
ATOM 1653 C CA . SER A 1 200 ? -10.009 -19.680 34.195 1.00 86.50 200 SER A CA 1
ATOM 1654 C C . SER A 1 200 ? -9.587 -18.272 34.583 1.00 86.50 200 SER A C 1
ATOM 1656 O O . SER A 1 200 ? -9.648 -17.867 35.756 1.00 86.50 200 SER A O 1
ATOM 1658 N N . HIS A 1 201 ? -9.230 -17.501 33.571 1.00 87.81 201 HIS A N 1
ATOM 1659 C CA . HIS A 1 201 ? -9.109 -16.060 33.662 1.00 87.81 201 HIS A CA 1
ATOM 1660 C C . HIS A 1 201 ? -9.993 -15.385 32.611 1.00 87.81 201 HIS A C 1
ATOM 1662 O O . HIS A 1 201 ? -10.684 -16.050 31.838 1.00 87.81 201 HIS A O 1
ATOM 1668 N N . GLU A 1 202 ? -10.056 -14.060 32.677 1.00 89.31 202 GLU A N 1
ATOM 1669 C CA . GLU A 1 202 ? -10.754 -13.236 31.694 1.00 89.31 202 GLU A CA 1
ATOM 1670 C C . GLU A 1 202 ? -9.704 -12.553 30.820 1.00 89.31 202 GLU A C 1
ATOM 1672 O O . GLU A 1 202 ? -8.775 -11.938 31.352 1.00 89.31 202 GLU A O 1
ATOM 1677 N N . GLU A 1 203 ? -9.853 -12.670 29.505 1.00 88.38 203 GLU A N 1
ATOM 1678 C CA . GLU A 1 203 ? -9.066 -11.938 28.513 1.00 88.38 203 GLU A CA 1
ATOM 1679 C C . GLU A 1 203 ? -9.920 -10.834 27.887 1.00 88.38 203 GLU A C 1
ATOM 1681 O O . GLU A 1 203 ? -11.142 -10.952 27.778 1.00 88.38 203 GLU A O 1
ATOM 1686 N N . GLN A 1 204 ? -9.279 -9.733 27.496 1.00 90.00 204 GLN A N 1
ATOM 1687 C CA . GLN A 1 204 ? -9.959 -8.620 26.837 1.00 90.00 204 GLN A CA 1
ATOM 1688 C C . GLN A 1 204 ? -10.255 -8.969 25.376 1.00 90.00 204 GLN A C 1
ATOM 1690 O O . GLN A 1 204 ? -9.364 -9.391 24.648 1.00 90.00 204 GLN A O 1
ATOM 1695 N N . ASP A 1 205 ? -11.487 -8.710 24.930 1.00 90.56 205 ASP A N 1
ATOM 1696 C CA . ASP A 1 205 ? -11.910 -8.870 23.525 1.00 90.56 205 ASP A CA 1
ATOM 1697 C C . ASP A 1 205 ? -11.569 -7.635 22.661 1.00 90.56 205 ASP A C 1
ATOM 1699 O O . ASP A 1 205 ? -12.169 -7.382 21.614 1.00 90.56 205 ASP A O 1
ATOM 1703 N N . PHE A 1 206 ? -10.639 -6.811 23.138 1.00 92.75 206 PHE A N 1
ATOM 1704 C CA . PHE A 1 206 ? -10.168 -5.595 22.491 1.00 92.75 206 PHE A CA 1
ATOM 1705 C C . PHE A 1 206 ? -8.728 -5.313 22.917 1.00 92.75 206 PHE A C 1
ATOM 1707 O O . PHE A 1 206 ? -8.261 -5.797 23.947 1.00 92.75 206 PHE A O 1
ATOM 1714 N N . HIS A 1 207 ? -8.050 -4.445 22.176 1.00 91.00 207 HIS A N 1
ATOM 1715 C CA . HIS A 1 207 ? -6.804 -3.834 22.627 1.00 91.00 207 HIS A CA 1
ATOM 1716 C C . HIS A 1 207 ? -6.859 -2.315 22.446 1.00 91.00 207 HIS A C 1
ATOM 1718 O O . HIS A 1 207 ? -7.724 -1.782 21.752 1.00 91.00 207 HIS A O 1
ATOM 1724 N N . ILE A 1 208 ? -5.967 -1.595 23.124 1.00 91.12 208 ILE A N 1
ATOM 1725 C CA . ILE A 1 208 ? -5.872 -0.136 23.025 1.00 91.12 208 ILE A CA 1
ATOM 1726 C C . ILE A 1 208 ? -4.571 0.206 22.318 1.00 91.12 208 ILE A C 1
ATOM 1728 O O . ILE A 1 208 ? -3.508 -0.239 22.745 1.00 91.12 208 ILE A O 1
ATOM 1732 N N . ASN A 1 209 ? -4.652 1.027 21.275 1.00 89.19 209 ASN A N 1
ATOM 1733 C CA . ASN A 1 209 ? -3.474 1.504 20.559 1.00 89.19 209 ASN A CA 1
ATOM 1734 C C . ASN A 1 209 ? -3.586 3.010 20.242 1.00 89.19 209 ASN A C 1
ATOM 1736 O O . ASN A 1 209 ? -4.676 3.591 20.237 1.00 89.19 209 ASN A O 1
ATOM 1740 N N . LYS A 1 210 ? -2.437 3.671 20.058 1.00 88.44 210 LYS A N 1
ATOM 1741 C CA . LYS A 1 210 ? -2.320 5.111 19.788 1.00 88.44 210 LYS A CA 1
ATOM 1742 C C . LYS A 1 210 ? -2.067 5.355 18.314 1.00 88.44 210 LYS A C 1
ATOM 1744 O O . LYS A 1 210 ? -0.977 5.083 17.818 1.00 88.44 210 LYS A O 1
ATOM 1749 N N . TYR A 1 211 ? -3.017 6.012 17.669 1.00 89.00 211 TYR A N 1
ATOM 1750 C CA . TYR A 1 211 ? -2.935 6.357 16.257 1.00 89.00 211 TYR A CA 1
ATOM 1751 C C . TYR A 1 211 ? -2.750 7.853 16.066 1.00 89.00 211 TYR A C 1
ATOM 1753 O O . TYR A 1 211 ? -3.146 8.666 16.905 1.00 89.00 211 TYR A O 1
ATOM 1761 N N . LEU A 1 212 ? -2.149 8.216 14.937 1.00 89.31 212 LEU A N 1
ATOM 1762 C CA . LEU A 1 212 ? -2.117 9.590 14.458 1.00 89.31 212 LEU A CA 1
ATOM 1763 C C . LEU A 1 212 ? -3.554 10.094 14.241 1.00 89.31 212 LEU A C 1
ATOM 1765 O O . LEU A 1 212 ? -4.322 9.451 13.533 1.00 89.31 212 LEU A O 1
ATOM 1769 N N . GLU A 1 213 ? -3.923 11.239 14.812 1.00 89.94 213 GLU A N 1
ATOM 1770 C CA . GLU A 1 213 ? -5.263 11.816 14.613 1.00 89.94 213 GLU A CA 1
ATOM 1771 C C . GLU A 1 213 ? -5.211 13.020 13.674 1.00 89.94 213 GLU A C 1
ATOM 1773 O O . GLU A 1 213 ? -5.917 13.080 12.668 1.00 89.94 213 GLU A O 1
ATOM 1778 N N . THR A 1 214 ? -4.323 13.970 13.963 1.00 90.62 214 THR A N 1
ATOM 1779 C CA . THR A 1 214 ? -4.111 15.147 13.117 1.00 90.62 214 THR A CA 1
ATOM 1780 C C . THR A 1 214 ? -2.633 15.353 12.842 1.00 90.62 214 THR A C 1
ATOM 1782 O O . THR A 1 214 ? -1.785 14.969 13.643 1.00 90.62 214 THR A O 1
ATOM 1785 N N . CYS A 1 215 ? -2.322 15.957 11.697 1.00 91.75 215 CYS A N 1
ATOM 1786 C CA . CYS A 1 215 ? -0.991 16.447 11.358 1.00 91.75 215 CYS A CA 1
ATOM 1787 C C . CYS A 1 215 ? -1.079 17.499 10.247 1.00 91.75 215 CYS A C 1
ATOM 1789 O O . CYS A 1 215 ? -2.083 17.608 9.540 1.00 91.75 215 CYS A O 1
ATOM 1791 N N . THR A 1 216 ? -0.003 18.261 10.081 1.00 93.81 216 THR A N 1
ATOM 1792 C CA . THR A 1 216 ? 0.203 19.127 8.920 1.00 93.81 216 THR A CA 1
ATOM 1793 C C . THR A 1 216 ? 0.935 18.340 7.842 1.00 93.81 216 THR A C 1
ATOM 1795 O O . THR A 1 216 ? 2.007 17.798 8.100 1.00 93.81 216 THR A O 1
ATOM 1798 N N . ILE A 1 217 ? 0.371 18.290 6.633 1.00 95.12 217 ILE A N 1
ATOM 1799 C CA . ILE A 1 217 ? 0.933 17.569 5.484 1.00 95.12 217 ILE A CA 1
ATOM 1800 C C . ILE A 1 217 ? 1.201 18.578 4.367 1.00 95.12 217 ILE A C 1
ATOM 1802 O O . ILE A 1 217 ? 0.269 19.146 3.797 1.00 95.12 217 ILE A O 1
ATOM 1806 N N . VAL A 1 218 ? 2.473 18.796 4.038 1.00 95.75 218 VAL A N 1
ATOM 1807 C CA . VAL A 1 218 ? 2.903 19.728 2.986 1.00 95.75 218 VAL A CA 1
ATOM 1808 C C . VAL A 1 218 ? 3.634 18.964 1.897 1.00 95.75 218 VAL A C 1
ATOM 1810 O O . VAL A 1 218 ? 4.551 18.198 2.173 1.00 95.75 218 VAL A O 1
ATOM 1813 N N . LYS A 1 219 ? 3.230 19.165 0.645 1.00 95.81 219 LYS A N 1
ATOM 1814 C CA . LYS A 1 219 ? 3.910 18.583 -0.511 1.00 95.81 219 LYS A CA 1
ATOM 1815 C C . LYS A 1 219 ? 5.196 19.361 -0.793 1.00 95.81 219 LYS A C 1
ATOM 1817 O O . LYS A 1 219 ? 5.128 20.561 -1.032 1.00 95.81 219 LYS A O 1
ATOM 1822 N N . GLU A 1 220 ? 6.337 18.681 -0.801 1.00 91.50 220 GLU A N 1
ATOM 1823 C CA . GLU A 1 220 ? 7.650 19.286 -1.073 1.00 91.50 220 GLU A CA 1
ATOM 1824 C C . GLU A 1 220 ? 8.022 19.182 -2.552 1.00 91.50 220 GLU A C 1
ATOM 1826 O O . GLU A 1 220 ? 8.534 20.122 -3.154 1.00 91.50 220 GLU A O 1
ATOM 1831 N N . SER A 1 221 ? 7.763 18.024 -3.155 1.00 87.44 221 SER A N 1
ATOM 1832 C CA . SER A 1 221 ? 8.089 17.768 -4.555 1.00 87.44 221 SER A CA 1
ATOM 1833 C C . SER A 1 221 ? 7.199 16.678 -5.140 1.00 87.44 221 SER A C 1
ATOM 1835 O O . SER A 1 221 ? 6.608 15.878 -4.409 1.00 87.44 221 SER A O 1
ATOM 1837 N N . SER A 1 222 ? 7.097 16.649 -6.468 1.00 83.56 222 SER A N 1
ATOM 1838 C CA . SER A 1 222 ? 6.376 15.612 -7.209 1.00 83.56 222 SER A CA 1
ATOM 1839 C C . SER A 1 222 ? 7.092 15.178 -8.464 1.00 83.56 222 SER A C 1
ATOM 1841 O O . SER A 1 222 ? 7.735 15.975 -9.143 1.00 83.56 222 SER A O 1
ATOM 1843 N N . MET A 1 223 ? 6.869 13.916 -8.796 1.00 80.38 223 MET A N 1
ATOM 1844 C CA . MET A 1 223 ? 7.198 13.287 -10.060 1.00 80.38 223 MET A CA 1
ATOM 1845 C C . MET A 1 223 ? 5.911 12.673 -10.609 1.00 80.38 223 MET A C 1
ATOM 1847 O O . MET A 1 223 ? 5.316 11.789 -9.990 1.00 80.38 223 MET A O 1
ATOM 1851 N N . GLU A 1 224 ? 5.451 13.164 -11.753 1.00 77.31 224 GLU A N 1
ATOM 1852 C CA . GLU A 1 224 ? 4.251 12.652 -12.413 1.00 77.31 224 GLU A CA 1
ATOM 1853 C C . GLU A 1 224 ? 4.610 11.575 -13.429 1.00 77.31 224 GLU A C 1
ATOM 1855 O O . GLU A 1 224 ? 5.673 11.611 -14.053 1.00 77.31 224 GLU A O 1
ATOM 1860 N N . LYS A 1 225 ? 3.699 10.615 -13.611 1.00 72.50 225 LYS A N 1
ATOM 1861 C CA . LYS A 1 225 ? 3.856 9.584 -14.627 1.00 72.50 225 LYS A CA 1
ATOM 1862 C C . LYS A 1 225 ? 3.771 10.212 -16.020 1.00 72.50 225 LYS A C 1
ATOM 1864 O O . LYS A 1 225 ? 2.688 10.553 -16.489 1.00 72.50 225 LYS A O 1
ATOM 1869 N N . THR A 1 226 ? 4.911 10.297 -16.692 1.00 63.78 226 THR A N 1
ATOM 1870 C CA . THR A 1 226 ? 4.991 10.453 -18.154 1.00 63.78 226 THR A CA 1
ATOM 1871 C C . THR A 1 226 ? 5.057 9.060 -18.797 1.00 63.78 226 THR A C 1
ATOM 1873 O O . THR A 1 226 ? 4.869 8.077 -18.076 1.00 63.78 226 THR A O 1
ATOM 1876 N N . ASP A 1 227 ? 5.208 8.938 -20.120 1.00 65.50 227 ASP A N 1
ATOM 1877 C CA . ASP A 1 227 ? 5.227 7.650 -20.842 1.00 65.50 227 ASP A CA 1
ATOM 1878 C C . ASP A 1 227 ? 5.899 6.497 -20.066 1.00 65.50 227 ASP A C 1
ATOM 1880 O O . ASP A 1 227 ? 6.867 6.700 -19.333 1.00 65.50 227 ASP A O 1
ATOM 1884 N N . LEU A 1 228 ? 5.367 5.275 -20.221 1.00 74.06 228 LEU A N 1
ATOM 1885 C CA . LEU A 1 228 ? 5.673 4.112 -19.369 1.00 74.06 228 LEU A CA 1
ATOM 1886 C C . LEU A 1 228 ? 7.181 3.903 -19.147 1.00 74.06 228 LEU A C 1
ATOM 1888 O O . LEU A 1 228 ? 7.603 3.637 -18.020 1.00 74.06 228 LEU A O 1
ATOM 1892 N N . PHE A 1 229 ? 7.956 4.062 -20.222 1.00 86.00 229 PHE A N 1
ATOM 1893 C CA . PHE A 1 229 ? 9.408 4.138 -20.199 1.00 86.00 229 PHE A CA 1
ATOM 1894 C C . PHE A 1 229 ? 9.916 5.289 -21.053 1.00 86.00 229 PHE A C 1
ATOM 1896 O O . PHE A 1 229 ? 9.413 5.539 -22.148 1.00 86.00 229 PHE A O 1
ATOM 1903 N N . GLN A 1 230 ? 10.985 5.921 -20.594 1.00 88.69 230 GLN A N 1
ATOM 1904 C CA . GLN A 1 230 ? 11.743 6.898 -21.358 1.00 88.69 230 GLN A CA 1
ATOM 1905 C C . GLN A 1 230 ? 13.026 6.244 -21.872 1.00 88.69 230 GLN A C 1
ATOM 1907 O O . GLN A 1 230 ? 13.805 5.679 -21.102 1.00 88.69 230 GLN A O 1
ATOM 1912 N N . PHE A 1 231 ? 13.242 6.318 -23.184 1.00 90.75 231 PHE A N 1
ATOM 1913 C CA . PHE A 1 231 ? 14.436 5.796 -23.841 1.00 90.75 231 PHE A CA 1
ATOM 1914 C C . PHE A 1 231 ? 15.437 6.936 -24.027 1.00 90.75 231 PHE A C 1
ATOM 1916 O O . PHE A 1 231 ? 15.227 7.841 -24.832 1.00 90.75 231 PHE A O 1
ATOM 1923 N N . GLU A 1 232 ? 16.540 6.889 -23.284 1.00 91.62 232 GLU A N 1
ATOM 1924 C CA . GLU A 1 232 ? 17.622 7.866 -23.370 1.00 91.62 232 GLU A CA 1
ATOM 1925 C C . GLU A 1 232 ? 18.873 7.240 -23.975 1.00 91.62 232 GLU A C 1
ATOM 1927 O O . GLU A 1 232 ? 19.241 6.102 -23.662 1.00 91.62 232 GLU A O 1
ATOM 1932 N N . LYS A 1 233 ? 19.559 7.990 -24.843 1.00 90.81 233 LYS A N 1
ATOM 1933 C CA . LYS A 1 233 ? 20.839 7.539 -25.388 1.00 90.81 233 LYS A CA 1
ATOM 1934 C C . LYS A 1 233 ? 21.830 7.357 -24.245 1.00 90.81 233 LYS A C 1
ATOM 1936 O O . LYS A 1 233 ? 22.042 8.289 -23.477 1.00 90.81 233 LYS A O 1
ATOM 1941 N N . CYS A 1 234 ? 22.427 6.175 -24.151 1.00 86.38 234 CYS A N 1
ATOM 1942 C CA . CYS A 1 234 ? 23.511 5.913 -23.216 1.00 86.38 234 CYS A CA 1
ATOM 1943 C C . CYS A 1 234 ? 24.843 5.985 -23.961 1.00 86.38 234 CYS A C 1
ATOM 1945 O O . CYS A 1 234 ? 24.999 5.329 -24.997 1.00 86.38 234 CYS A O 1
ATOM 1947 N N . TYR A 1 235 ? 25.778 6.781 -23.448 1.00 81.75 235 TYR A N 1
ATOM 1948 C CA . TYR A 1 235 ? 27.106 6.953 -24.036 1.00 81.75 235 TYR A CA 1
ATOM 1949 C C . TYR A 1 235 ? 28.178 6.142 -23.301 1.00 81.75 235 TYR A C 1
ATOM 1951 O O . TYR A 1 235 ? 27.987 5.671 -22.177 1.00 81.75 235 TYR A O 1
ATOM 1959 N N . SER A 1 236 ? 29.324 5.977 -23.959 1.00 70.31 236 SER A N 1
ATOM 1960 C CA . SER A 1 236 ? 30.469 5.166 -23.534 1.00 70.31 236 SER A CA 1
ATOM 1961 C C . SER A 1 236 ? 30.928 5.413 -22.095 1.00 70.31 236 SER A C 1
ATOM 1963 O O . SER A 1 236 ? 31.319 4.478 -21.391 1.00 70.31 236 SER A O 1
ATOM 1965 N N . GLU A 1 237 ? 30.881 6.662 -21.646 1.00 73.69 237 GLU A N 1
ATOM 1966 C CA . GLU A 1 237 ? 31.356 7.105 -20.337 1.00 73.69 237 GLU A CA 1
ATOM 1967 C C . GLU A 1 237 ? 30.407 6.662 -19.215 1.00 73.69 237 GLU A C 1
ATOM 1969 O O . GLU A 1 237 ? 30.858 6.252 -18.143 1.00 73.69 237 GLU A O 1
ATOM 1974 N N . GLU A 1 238 ? 29.099 6.670 -19.479 1.00 75.31 238 GLU A N 1
ATOM 1975 C CA . GLU A 1 238 ? 28.062 6.285 -18.517 1.00 75.31 238 GLU A CA 1
ATOM 1976 C C . GLU A 1 238 ? 28.058 4.772 -18.259 1.00 75.31 238 GLU A C 1
ATOM 1978 O O . GLU A 1 238 ? 27.840 4.325 -17.131 1.00 75.31 238 GLU A O 1
ATOM 1983 N N . ILE A 1 239 ? 28.381 3.970 -19.281 1.00 72.19 239 ILE A N 1
ATOM 1984 C CA . ILE A 1 239 ? 28.429 2.501 -19.189 1.00 72.19 239 ILE A CA 1
ATOM 1985 C C . ILE A 1 239 ? 29.381 2.049 -18.075 1.00 72.19 239 ILE A C 1
ATOM 1987 O O . ILE A 1 239 ? 29.075 1.113 -17.334 1.00 72.19 239 ILE A O 1
ATOM 1991 N N . LYS A 1 240 ? 30.538 2.713 -17.927 1.00 69.75 240 LYS A N 1
ATOM 1992 C CA . LYS A 1 240 ? 31.533 2.369 -16.896 1.00 69.75 240 LYS A CA 1
ATOM 1993 C C . LYS A 1 240 ? 30.986 2.575 -15.482 1.00 69.75 240 LYS A C 1
ATOM 1995 O O . LYS A 1 240 ? 31.272 1.767 -14.600 1.00 69.75 240 LYS A O 1
ATOM 2000 N N . ILE A 1 241 ? 30.190 3.625 -15.279 1.00 74.12 241 ILE A N 1
ATOM 2001 C CA . ILE A 1 241 ? 29.559 3.948 -13.993 1.00 74.12 241 ILE A CA 1
ATOM 2002 C C . ILE A 1 241 ? 28.492 2.898 -13.672 1.00 74.12 241 ILE A C 1
ATOM 2004 O O . ILE A 1 241 ? 28.533 2.273 -12.610 1.00 74.12 241 ILE A O 1
ATOM 2008 N N . TYR A 1 242 ? 27.603 2.615 -14.626 1.00 73.06 242 TYR A N 1
ATOM 2009 C CA . TYR A 1 242 ? 26.490 1.691 -14.407 1.00 73.06 242 TYR A CA 1
ATOM 2010 C C . TYR A 1 242 ? 26.921 0.239 -14.206 1.00 73.06 242 TYR A C 1
ATOM 2012 O O . TYR A 1 242 ? 26.315 -0.465 -13.399 1.00 73.06 242 TYR A O 1
ATOM 2020 N N . LYS A 1 243 ? 28.008 -0.201 -14.853 1.00 69.31 243 LYS A N 1
ATOM 2021 C CA . LYS A 1 243 ? 28.612 -1.520 -14.595 1.00 69.31 243 LYS A CA 1
ATOM 2022 C C . LYS A 1 243 ? 28.956 -1.710 -13.115 1.00 69.31 243 LYS A C 1
ATOM 2024 O O . LYS A 1 243 ? 28.680 -2.769 -12.554 1.00 69.31 243 LYS A O 1
ATOM 2029 N N . LYS A 1 244 ? 29.522 -0.680 -12.478 1.00 69.56 244 LYS A N 1
ATOM 2030 C CA . LYS A 1 244 ? 29.897 -0.710 -11.058 1.00 69.56 244 LYS A CA 1
ATOM 2031 C C . LYS A 1 244 ? 28.674 -0.644 -10.140 1.00 69.56 244 LYS A C 1
ATOM 2033 O O . LYS A 1 244 ? 28.623 -1.359 -9.146 1.00 69.56 244 LYS A O 1
ATOM 2038 N N . GLU A 1 245 ? 27.714 0.213 -10.467 1.00 69.31 245 GLU A N 1
ATOM 2039 C CA . GLU A 1 245 ? 26.565 0.518 -9.608 1.00 69.31 245 GLU A CA 1
ATOM 2040 C C . GLU A 1 245 ? 25.492 -0.584 -9.623 1.00 69.31 245 GLU A C 1
ATOM 2042 O O . GLU A 1 245 ? 25.011 -0.993 -8.569 1.00 69.31 245 GLU A O 1
ATOM 2047 N N . TYR A 1 246 ? 25.167 -1.131 -10.799 1.00 66.94 246 TYR A N 1
ATOM 2048 C CA . TYR A 1 246 ? 24.033 -2.050 -10.978 1.00 66.94 246 TYR A CA 1
ATOM 2049 C C . TYR A 1 246 ? 24.425 -3.533 -11.036 1.00 66.94 246 TYR A C 1
ATOM 2051 O O . TYR A 1 246 ? 23.546 -4.381 -11.197 1.00 66.94 246 TYR A O 1
ATOM 2059 N N . LYS A 1 247 ? 25.721 -3.862 -10.895 1.00 64.69 247 LYS A N 1
ATOM 2060 C CA . LYS A 1 247 ? 26.257 -5.239 -10.983 1.00 64.69 247 LYS A CA 1
ATOM 2061 C C . LYS A 1 247 ? 25.713 -5.995 -12.212 1.00 64.69 247 LYS A C 1
ATOM 2063 O O . LYS A 1 247 ? 25.224 -7.119 -12.098 1.00 64.69 247 LYS A O 1
ATOM 2068 N N . LEU A 1 248 ? 25.736 -5.332 -13.371 1.00 63.59 248 LEU A N 1
ATOM 2069 C CA . LEU A 1 248 ? 25.204 -5.855 -14.636 1.00 63.59 248 LEU A CA 1
ATOM 2070 C C . LEU A 1 248 ? 25.973 -7.123 -15.077 1.00 63.59 248 LEU A C 1
ATOM 2072 O O . LEU A 1 248 ? 27.152 -7.275 -14.763 1.00 63.59 248 LEU A O 1
ATOM 2076 N N . ILE A 1 249 ? 25.300 -8.046 -15.775 1.00 60.31 249 ILE A N 1
ATOM 2077 C CA . ILE A 1 249 ? 25.813 -9.391 -16.127 1.00 60.31 249 ILE A CA 1
ATOM 2078 C C . ILE A 1 249 ? 26.966 -9.327 -17.154 1.00 60.31 249 ILE A C 1
ATOM 2080 O O . ILE A 1 249 ? 27.035 -8.404 -17.961 1.00 60.31 249 ILE A O 1
ATOM 2084 N N . LEU A 1 250 ? 27.814 -10.367 -17.182 1.00 55.12 250 LEU A N 1
ATOM 2085 C CA . LEU A 1 250 ? 28.943 -10.614 -18.103 1.00 55.12 250 LEU A CA 1
ATOM 2086 C C . LEU A 1 250 ? 28.710 -10.253 -19.587 1.00 55.12 250 LEU A C 1
ATOM 2088 O O . LEU A 1 250 ? 29.643 -9.817 -20.250 1.00 55.12 250 LEU A O 1
ATOM 2092 N N . ALA A 1 251 ? 27.487 -10.363 -20.124 1.00 57.03 251 ALA A N 1
ATOM 2093 C CA . ALA A 1 251 ? 27.184 -9.966 -21.510 1.00 57.03 251 ALA A CA 1
ATOM 2094 C C . ALA A 1 251 ? 27.526 -8.484 -21.805 1.00 57.03 251 ALA A C 1
ATOM 2096 O O . ALA A 1 251 ? 27.826 -8.117 -22.939 1.00 57.03 251 ALA A O 1
ATOM 2097 N N . TRP A 1 252 ? 27.555 -7.641 -20.769 1.00 64.62 252 TRP A N 1
ATOM 2098 C CA . TRP A 1 252 ? 27.948 -6.233 -20.834 1.00 64.62 252 TRP A CA 1
ATOM 2099 C C . TRP A 1 252 ? 29.451 -6.005 -20.998 1.00 64.62 252 TRP A C 1
ATOM 2101 O O . TRP A 1 252 ? 29.860 -4.912 -21.401 1.00 64.62 252 TRP A O 1
ATOM 2111 N N . GLU A 1 253 ? 30.294 -6.989 -20.676 1.00 61.28 253 GLU A N 1
ATOM 2112 C CA . GLU A 1 253 ? 31.746 -6.904 -20.886 1.00 61.28 253 GLU A CA 1
ATOM 2113 C C . GLU A 1 253 ? 32.092 -6.800 -22.375 1.00 61.28 253 GLU A C 1
ATOM 2115 O O . GLU A 1 253 ? 33.070 -6.145 -22.725 1.00 61.28 253 GLU A O 1
ATOM 2120 N N . PHE A 1 254 ? 31.230 -7.340 -23.241 1.00 61.69 254 PHE A N 1
ATOM 2121 C CA . PHE A 1 254 ? 31.402 -7.354 -24.693 1.00 61.69 254 PHE A CA 1
ATOM 2122 C C . PHE A 1 254 ? 30.874 -6.102 -25.403 1.00 61.69 254 PHE A C 1
ATOM 2124 O O . PHE A 1 254 ? 31.139 -5.923 -26.592 1.00 61.69 254 PHE A O 1
ATOM 2131 N N . ILE A 1 255 ? 30.155 -5.209 -24.707 1.00 70.31 255 ILE A N 1
ATOM 2132 C CA . ILE A 1 255 ? 29.768 -3.915 -25.281 1.00 70.31 255 ILE A CA 1
ATOM 2133 C C . ILE A 1 255 ? 31.026 -3.056 -25.376 1.00 70.31 255 ILE A C 1
ATOM 2135 O O . ILE A 1 255 ? 31.521 -2.551 -24.365 1.00 70.31 255 ILE A O 1
ATOM 2139 N N . LEU A 1 256 ? 31.526 -2.888 -26.599 1.00 66.75 256 LEU A N 1
ATOM 2140 C CA . LEU A 1 256 ? 32.656 -2.021 -26.902 1.00 66.75 256 LEU A CA 1
ATOM 2141 C C . LEU A 1 256 ? 32.181 -0.559 -26.886 1.00 66.75 256 LEU A C 1
ATOM 2143 O O . LEU A 1 256 ? 31.441 -0.162 -27.792 1.00 66.75 256 LEU A O 1
ATOM 2147 N N . PRO A 1 257 ? 32.584 0.259 -25.894 1.00 67.81 257 PRO A N 1
ATOM 2148 C CA . PRO A 1 257 ? 32.064 1.619 -25.739 1.00 67.81 257 PRO A CA 1
ATOM 2149 C C . PRO A 1 257 ? 32.278 2.484 -26.989 1.00 67.81 257 PRO A C 1
ATOM 2151 O O . PRO A 1 257 ? 31.400 3.257 -27.357 1.00 67.81 257 PRO A O 1
ATOM 2154 N N . ASP A 1 258 ? 33.391 2.273 -27.697 1.00 68.50 258 ASP A N 1
ATOM 2155 C CA . ASP A 1 258 ? 33.770 3.027 -28.899 1.00 68.50 258 ASP A CA 1
ATOM 2156 C C . ASP A 1 258 ? 32.863 2.775 -30.116 1.00 68.50 258 ASP A C 1
ATOM 2158 O O . ASP A 1 258 ? 32.931 3.516 -31.101 1.00 68.50 258 ASP A O 1
ATOM 2162 N N . PHE A 1 259 ? 32.021 1.737 -30.062 1.00 70.19 259 PHE A N 1
ATOM 2163 C CA . PHE A 1 259 ? 31.097 1.355 -31.132 1.00 70.19 259 PHE A CA 1
ATOM 2164 C C . PHE A 1 259 ? 29.653 1.773 -30.851 1.00 70.19 259 PHE A C 1
ATOM 2166 O O . PHE A 1 259 ? 28.812 1.702 -31.741 1.00 70.19 259 PHE A O 1
ATOM 2173 N N . VAL A 1 260 ? 29.344 2.233 -29.641 1.00 77.25 260 VAL A N 1
ATOM 2174 C CA . VAL A 1 260 ? 27.989 2.648 -29.276 1.00 77.25 260 VAL A CA 1
ATOM 2175 C C . VAL A 1 260 ? 27.617 3.933 -30.031 1.00 77.25 260 VAL A C 1
ATOM 2177 O O . VAL A 1 260 ? 28.390 4.887 -30.073 1.00 77.25 260 VAL A O 1
ATOM 2180 N N . TRP A 1 261 ? 26.438 3.949 -30.662 1.00 82.25 261 TRP A N 1
ATOM 2181 C CA . TRP A 1 261 ? 25.973 4.996 -31.589 1.00 82.25 261 TRP A CA 1
ATOM 2182 C C . TRP A 1 261 ? 26.832 5.170 -32.854 1.00 82.25 261 TRP A C 1
ATOM 2184 O O . TRP A 1 261 ? 26.723 6.185 -33.544 1.00 82.25 261 TRP A O 1
ATOM 2194 N N . ARG A 1 262 ? 27.657 4.173 -33.195 1.00 76.62 262 ARG A N 1
ATOM 2195 C CA . ARG A 1 262 ? 28.421 4.091 -34.450 1.00 76.62 262 ARG A CA 1
ATOM 2196 C C . ARG A 1 262 ? 28.120 2.765 -35.147 1.00 76.62 262 ARG A C 1
ATOM 2198 O O . ARG A 1 262 ? 27.698 1.811 -34.509 1.00 76.62 262 ARG A O 1
ATOM 2205 N N . ASN A 1 263 ? 28.331 2.698 -36.463 1.00 76.81 263 ASN A N 1
ATOM 2206 C CA . ASN A 1 263 ? 28.209 1.456 -37.244 1.00 76.81 263 ASN A CA 1
ATOM 2207 C C . ASN A 1 263 ? 26.891 0.687 -37.004 1.00 76.81 263 ASN A C 1
ATOM 2209 O O . ASN A 1 263 ? 26.904 -0.529 -36.842 1.00 76.81 263 ASN A O 1
ATOM 2213 N N . ASN A 1 264 ? 25.763 1.404 -36.954 1.00 85.56 264 ASN A N 1
ATOM 2214 C CA . ASN A 1 264 ? 24.428 0.856 -36.683 1.00 85.56 264 ASN A CA 1
ATOM 2215 C C . ASN A 1 264 ? 24.262 0.150 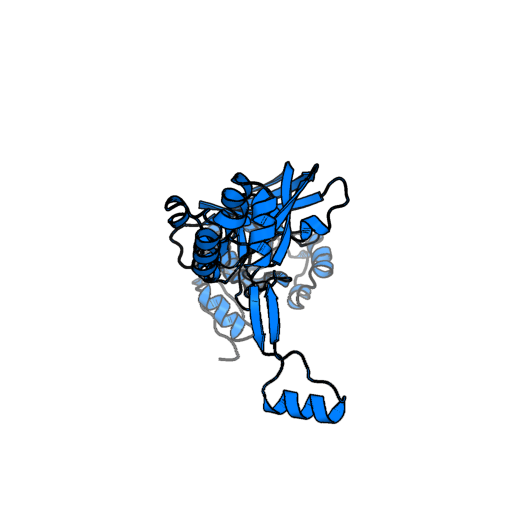-35.326 1.00 85.56 264 ASN A C 1
ATOM 2217 O O . ASN A 1 264 ? 23.315 -0.617 -35.185 1.00 85.56 264 ASN A O 1
ATOM 2221 N N . ALA A 1 265 ? 25.129 0.386 -34.339 1.00 87.56 265 ALA A N 1
ATOM 2222 C CA . ALA A 1 265 ? 24.971 -0.131 -32.982 1.00 87.56 265 ALA A CA 1
ATOM 2223 C C . ALA A 1 265 ? 24.394 0.939 -32.044 1.00 87.56 265 ALA A C 1
ATOM 2225 O O . ALA A 1 265 ? 24.824 2.092 -32.040 1.00 87.56 265 ALA A O 1
ATOM 2226 N N . TYR A 1 266 ? 23.431 0.550 -31.217 1.00 89.25 266 TYR A N 1
ATOM 2227 C CA . TYR A 1 266 ? 22.584 1.448 -30.442 1.00 89.25 266 TYR A CA 1
ATOM 2228 C C . TYR A 1 266 ? 22.466 0.959 -29.004 1.00 89.25 266 TYR A C 1
ATOM 2230 O O . TYR A 1 266 ? 22.226 -0.225 -28.769 1.00 89.25 266 TYR A O 1
ATOM 2238 N N . LEU A 1 267 ? 22.607 1.877 -28.044 1.00 89.25 267 LEU A N 1
ATOM 2239 C CA . LEU A 1 267 ? 22.450 1.579 -26.624 1.00 89.25 267 LEU A CA 1
ATOM 2240 C C . LEU A 1 267 ? 21.482 2.556 -25.966 1.00 89.25 267 LEU A C 1
ATOM 2242 O O . LEU A 1 267 ? 21.787 3.740 -25.790 1.00 89.25 267 LEU A O 1
ATOM 2246 N N . TRP A 1 268 ? 20.341 2.030 -25.543 1.00 91.25 268 TRP A N 1
ATOM 2247 C CA . TRP A 1 268 ? 19.369 2.766 -24.753 1.00 91.25 268 TRP A CA 1
ATOM 2248 C C . TRP A 1 268 ? 19.562 2.485 -23.268 1.00 91.25 268 TRP A C 1
ATOM 2250 O O . TRP A 1 268 ? 19.598 1.330 -22.842 1.00 91.25 268 TRP A O 1
ATOM 2260 N N . LYS A 1 269 ? 19.623 3.558 -22.479 1.00 90.19 269 LYS A N 1
ATOM 2261 C CA . LYS A 1 269 ? 19.312 3.548 -21.052 1.00 90.19 269 LYS A CA 1
ATOM 2262 C C . LYS A 1 269 ? 17.827 3.834 -20.919 1.00 90.19 269 LYS A C 1
ATOM 2264 O O . LYS A 1 269 ? 17.3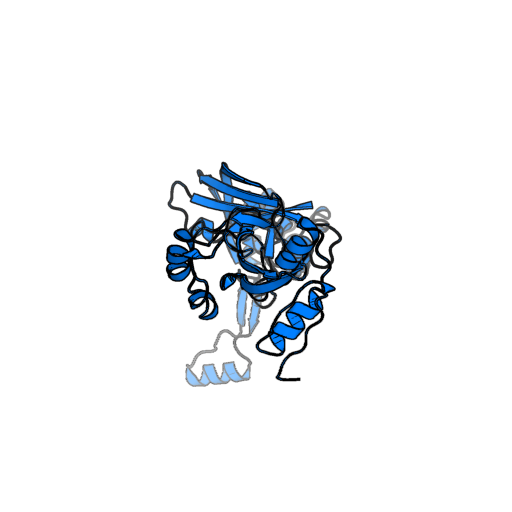32 4.832 -21.436 1.00 90.19 269 LYS A O 1
ATOM 2269 N N . ILE A 1 270 ? 17.123 2.942 -20.246 1.00 90.12 270 ILE A N 1
ATOM 2270 C CA . ILE A 1 270 ? 15.669 2.961 -20.178 1.00 90.12 270 ILE A CA 1
ATOM 2271 C C . ILE A 1 270 ? 15.292 3.329 -18.759 1.00 90.12 270 ILE A C 1
ATOM 2273 O O . ILE A 1 270 ? 15.638 2.620 -17.810 1.00 90.12 270 ILE A O 1
ATOM 2277 N N . LYS A 1 271 ? 14.603 4.454 -18.625 1.00 87.25 271 LYS A N 1
ATOM 2278 C CA . LYS A 1 271 ? 14.077 4.931 -17.354 1.00 87.25 271 LYS A CA 1
ATOM 2279 C C . LYS A 1 271 ? 12.594 4.624 -17.258 1.00 87.25 271 LYS A C 1
ATOM 2281 O O . LYS A 1 271 ? 11.901 4.597 -18.271 1.00 87.25 271 LYS A O 1
ATOM 2286 N N . ASP A 1 272 ? 12.110 4.398 -16.049 1.00 83.50 272 ASP A N 1
ATOM 2287 C CA . ASP A 1 272 ? 10.678 4.396 -15.788 1.00 83.50 272 ASP A CA 1
ATOM 2288 C C . ASP A 1 272 ? 10.103 5.818 -15.849 1.00 83.50 272 ASP A C 1
ATOM 2290 O O . ASP A 1 272 ? 10.813 6.816 -15.998 1.00 83.50 272 ASP A O 1
ATOM 2294 N N . SER A 1 273 ? 8.790 5.909 -15.681 1.00 77.00 273 SER A N 1
ATOM 2295 C CA . SER A 1 273 ? 8.055 7.168 -15.632 1.00 77.00 273 SER A CA 1
ATOM 2296 C C . SER A 1 273 ? 8.429 8.098 -14.468 1.00 77.00 273 SER A C 1
ATOM 2298 O O . SER A 1 273 ? 7.989 9.244 -14.453 1.00 77.00 273 SER A O 1
ATOM 2300 N N . PHE A 1 274 ? 9.209 7.626 -13.492 1.00 78.25 274 PHE A N 1
ATOM 2301 C CA . PHE A 1 274 ? 9.772 8.415 -12.391 1.00 78.25 274 PHE A CA 1
ATOM 2302 C C . PHE A 1 274 ? 11.281 8.638 -12.559 1.00 78.25 274 PHE A C 1
ATOM 2304 O O . PHE A 1 274 ? 11.957 9.028 -11.613 1.00 78.25 274 PHE A O 1
ATOM 2311 N N . GLY A 1 275 ? 11.839 8.400 -13.747 1.00 80.19 275 GLY A N 1
ATOM 2312 C CA . GLY A 1 275 ? 13.243 8.656 -14.040 1.00 80.19 275 GLY A CA 1
ATOM 2313 C C . GLY A 1 275 ? 14.234 7.639 -13.464 1.00 80.19 275 GLY A C 1
ATOM 2314 O O . GLY A 1 275 ? 15.439 7.832 -13.649 1.00 80.19 275 GLY A O 1
ATOM 2315 N N . ASN A 1 276 ? 13.788 6.556 -12.814 1.00 80.25 276 ASN A N 1
ATOM 2316 C CA . ASN A 1 276 ? 14.709 5.524 -12.331 1.00 80.25 276 ASN A CA 1
ATOM 2317 C C . ASN A 1 276 ? 15.142 4.623 -13.480 1.00 80.25 276 ASN A C 1
ATOM 2319 O O . ASN A 1 276 ? 14.325 4.162 -14.280 1.00 80.25 276 ASN A O 1
ATOM 2323 N N . ILE A 1 277 ? 16.433 4.307 -13.527 1.00 84.50 277 ILE A N 1
ATOM 2324 C CA . ILE A 1 277 ? 16.969 3.365 -14.506 1.00 84.50 277 ILE A CA 1
ATOM 2325 C C . ILE A 1 277 ? 16.360 1.985 -14.244 1.00 84.50 277 ILE A C 1
ATOM 2327 O O . ILE A 1 277 ? 16.506 1.409 -13.169 1.00 84.50 277 ILE A O 1
ATOM 2331 N N . THR A 1 278 ? 15.664 1.473 -15.251 1.00 83.69 278 THR A N 1
ATOM 2332 C CA . THR A 1 278 ? 14.869 0.239 -15.198 1.00 83.69 278 THR A CA 1
ATOM 2333 C C . THR A 1 278 ? 15.520 -0.861 -16.016 1.00 83.69 278 THR A C 1
ATOM 2335 O O . THR A 1 278 ? 15.541 -2.030 -15.628 1.00 83.69 278 THR A O 1
ATOM 2338 N N . ALA A 1 279 ? 16.066 -0.494 -17.168 1.00 88.19 279 ALA A N 1
ATOM 2339 C CA . ALA A 1 279 ? 16.733 -1.441 -18.027 1.00 88.19 279 ALA A CA 1
ATOM 2340 C C . ALA A 1 279 ? 17.737 -0.748 -18.929 1.00 88.19 279 ALA A C 1
ATOM 2342 O O . ALA A 1 279 ? 17.810 0.479 -19.027 1.00 88.19 279 ALA A O 1
ATOM 2343 N N . PHE A 1 280 ? 18.454 -1.579 -19.656 1.00 88.50 280 PHE A N 1
ATOM 2344 C CA . PHE A 1 280 ? 19.227 -1.156 -20.789 1.00 88.50 280 PHE A CA 1
ATOM 2345 C C . PHE A 1 280 ? 18.996 -2.099 -21.966 1.00 88.50 280 PHE A C 1
ATOM 2347 O O . PHE A 1 280 ? 18.812 -3.304 -21.781 1.00 88.50 280 PHE A O 1
ATOM 2354 N N . LEU A 1 281 ? 19.023 -1.544 -23.174 1.00 91.19 281 LEU A N 1
ATOM 2355 C CA . LEU A 1 281 ? 18.798 -2.274 -24.417 1.00 91.19 281 LEU A CA 1
ATOM 2356 C C . LEU A 1 281 ? 19.919 -1.958 -25.404 1.00 91.19 281 LEU A C 1
ATOM 2358 O O . LEU A 1 281 ? 20.072 -0.811 -25.824 1.00 91.19 281 LEU A O 1
ATOM 2362 N N . TYR A 1 282 ? 20.674 -2.987 -25.776 1.00 89.00 282 TYR A N 1
ATOM 2363 C CA . TYR A 1 282 ? 21.725 -2.929 -26.781 1.00 89.00 282 TYR A CA 1
ATOM 2364 C C . TYR A 1 282 ? 21.323 -3.745 -28.007 1.00 89.00 282 TYR A C 1
ATOM 2366 O O . TYR A 1 282 ? 20.990 -4.929 -27.897 1.00 89.00 282 TYR A O 1
ATOM 2374 N N . TYR A 1 283 ? 21.366 -3.114 -29.175 1.00 90.31 283 TYR A N 1
ATOM 2375 C CA . TYR A 1 283 ? 21.068 -3.763 -30.447 1.00 90.31 283 TYR A CA 1
ATOM 2376 C C . TYR A 1 283 ? 21.884 -3.148 -31.578 1.00 90.31 283 TYR A C 1
ATOM 2378 O O . TYR A 1 283 ? 22.398 -2.035 -31.458 1.00 90.31 283 TYR A O 1
ATOM 2386 N N . PHE A 1 284 ? 21.960 -3.851 -32.701 1.00 90.19 284 PHE A N 1
ATOM 2387 C CA . PHE A 1 284 ? 22.467 -3.291 -33.945 1.00 90.19 284 PHE A CA 1
ATOM 2388 C C . PHE A 1 284 ? 21.537 -3.584 -35.119 1.00 90.19 284 PHE A C 1
ATOM 2390 O O . PHE A 1 284 ? 20.755 -4.532 -35.083 1.00 90.19 284 PHE A O 1
ATOM 2397 N N . ILE A 1 285 ? 21.600 -2.750 -36.155 1.00 90.56 285 ILE A N 1
ATOM 2398 C CA . ILE A 1 285 ? 20.838 -2.944 -37.394 1.00 90.56 285 ILE A CA 1
ATOM 2399 C C . ILE A 1 285 ? 21.779 -3.525 -38.449 1.00 90.56 285 ILE A C 1
ATOM 2401 O O . ILE A 1 285 ? 22.763 -2.895 -38.852 1.00 90.56 285 ILE A O 1
ATOM 2405 N N . GLU A 1 286 ? 21.483 -4.747 -38.881 1.00 87.75 286 GLU A N 1
ATOM 2406 C CA . GLU A 1 286 ? 22.224 -5.436 -39.933 1.00 87.75 286 GLU A CA 1
ATOM 2407 C C . GLU A 1 286 ? 22.051 -4.730 -41.287 1.00 87.75 286 GLU A C 1
ATOM 2409 O O . GLU A 1 286 ? 21.068 -4.031 -41.525 1.00 87.75 286 GLU A O 1
ATOM 2414 N N . GLN A 1 287 ? 22.952 -4.993 -42.240 1.00 84.62 287 GLN A N 1
ATOM 2415 C CA . GLN A 1 287 ? 22.788 -4.522 -43.627 1.00 84.62 287 GLN A CA 1
ATOM 2416 C C . GLN A 1 287 ? 21.470 -4.995 -44.265 1.00 84.62 287 GLN A C 1
ATOM 2418 O O . GLN A 1 287 ? 20.954 -4.347 -45.169 1.00 84.62 287 GLN A O 1
ATOM 2423 N N . SER A 1 288 ? 20.918 -6.111 -43.776 1.00 85.19 288 SER A N 1
ATOM 2424 C CA . SER A 1 288 ? 19.623 -6.656 -44.194 1.00 85.19 288 SER A CA 1
ATOM 2425 C C . SER A 1 288 ? 18.418 -5.820 -43.732 1.00 85.19 288 SER A C 1
ATOM 2427 O O . SER A 1 288 ? 17.295 -6.124 -44.124 1.00 85.19 288 SER A O 1
ATOM 2429 N N . GLY A 1 289 ? 18.628 -4.807 -42.883 1.00 84.88 289 GLY A N 1
ATOM 2430 C CA . GLY A 1 289 ? 17.575 -4.025 -42.231 1.00 84.88 289 GLY A CA 1
ATOM 2431 C C . GLY A 1 289 ? 16.990 -4.689 -40.981 1.00 84.88 289 GLY A C 1
ATOM 2432 O O . GLY A 1 289 ? 16.186 -4.072 -40.288 1.00 84.88 289 GLY A O 1
ATOM 2433 N N . LYS A 1 290 ? 17.401 -5.924 -40.662 1.00 88.62 290 LYS A N 1
ATOM 2434 C CA . LYS A 1 290 ? 16.959 -6.635 -39.457 1.00 88.62 290 LYS A CA 1
ATOM 2435 C C . LYS A 1 290 ? 17.649 -6.106 -38.204 1.00 88.62 290 LYS A C 1
ATOM 2437 O O . LYS A 1 290 ? 18.827 -5.743 -38.229 1.00 88.62 290 LYS A O 1
ATOM 2442 N N . TYR A 1 291 ? 16.914 -6.113 -37.100 1.00 93.06 291 TYR A N 1
ATOM 2443 C CA . TYR A 1 291 ? 17.395 -5.678 -35.794 1.00 93.06 291 TYR A CA 1
ATOM 2444 C C . TYR A 1 291 ? 17.946 -6.883 -35.043 1.00 93.06 291 TYR A C 1
ATOM 2446 O O . TYR A 1 291 ? 17.213 -7.826 -34.760 1.00 93.06 291 TYR A O 1
ATOM 2454 N N . ASN A 1 292 ? 19.219 -6.849 -34.679 1.00 91.56 292 ASN A N 1
ATOM 2455 C CA . ASN A 1 292 ? 19.824 -7.850 -33.818 1.00 91.56 292 ASN A CA 1
ATOM 2456 C C . ASN A 1 292 ? 19.863 -7.314 -32.386 1.00 91.56 292 ASN A C 1
ATOM 2458 O O . ASN A 1 292 ? 20.638 -6.402 -32.088 1.00 91.56 292 ASN A O 1
ATOM 2462 N N . ILE A 1 293 ? 19.006 -7.841 -31.509 1.00 91.50 293 ILE A N 1
ATOM 2463 C CA . ILE A 1 293 ? 19.010 -7.454 -30.097 1.00 91.50 293 ILE A CA 1
ATOM 2464 C C . ILE A 1 293 ? 20.006 -8.342 -29.360 1.00 91.50 293 ILE A C 1
ATOM 2466 O O . ILE A 1 293 ? 19.722 -9.492 -29.029 1.00 91.50 293 ILE A O 1
ATOM 2470 N N . SER A 1 294 ? 21.175 -7.776 -29.082 1.00 86.00 294 SER A N 1
ATOM 2471 C CA . SER A 1 294 ? 22.270 -8.485 -28.424 1.00 86.00 294 SER A CA 1
ATOM 2472 C C . SER A 1 294 ? 22.114 -8.530 -26.906 1.00 86.00 294 SER A C 1
ATOM 2474 O O . SER A 1 294 ? 22.564 -9.480 -26.271 1.00 86.00 294 SER A O 1
ATOM 2476 N N . CYS A 1 295 ? 21.489 -7.517 -26.294 1.00 85.38 295 CYS A N 1
ATOM 2477 C CA . CYS A 1 295 ? 21.272 -7.506 -24.851 1.00 85.38 295 CYS A CA 1
ATOM 2478 C C . CYS A 1 295 ? 20.032 -6.697 -24.456 1.00 85.38 295 CYS A C 1
ATOM 2480 O O . CYS A 1 295 ? 19.884 -5.541 -24.843 1.00 85.38 295 CYS A O 1
ATOM 2482 N N . LEU A 1 296 ? 19.184 -7.293 -23.618 1.00 89.12 296 LEU A N 1
ATOM 2483 C CA . LEU A 1 296 ? 18.197 -6.593 -22.802 1.00 89.12 296 LEU A CA 1
ATOM 2484 C C . LEU A 1 296 ? 18.481 -6.950 -21.347 1.00 89.12 296 LEU A C 1
ATOM 2486 O O . LEU A 1 296 ? 18.356 -8.111 -20.964 1.00 89.12 296 LEU A O 1
ATOM 2490 N N . GLU A 1 297 ? 18.810 -5.950 -20.540 1.00 86.19 297 GLU A N 1
ATOM 2491 C CA . GLU A 1 297 ? 19.148 -6.148 -19.136 1.00 86.19 297 GLU A CA 1
ATOM 2492 C C . GLU A 1 297 ? 18.229 -5.311 -18.258 1.00 86.19 297 GLU A C 1
ATOM 2494 O O . GLU A 1 297 ? 18.303 -4.085 -18.258 1.00 86.19 297 GLU A O 1
ATOM 2499 N N . VAL A 1 298 ? 17.360 -5.981 -17.503 1.00 86.00 298 VAL A N 1
ATOM 2500 C CA . VAL A 1 298 ? 16.498 -5.344 -16.502 1.00 86.00 298 VAL A CA 1
ATOM 2501 C C . VAL A 1 298 ? 17.236 -5.331 -15.167 1.00 86.00 298 VAL A C 1
ATOM 2503 O O . VAL A 1 298 ? 17.758 -6.369 -14.737 1.00 86.00 298 VAL A O 1
ATOM 2506 N N . VAL A 1 299 ? 17.256 -4.175 -14.498 1.00 79.44 299 VAL A N 1
ATOM 2507 C CA . VAL A 1 299 ? 17.942 -4.020 -13.208 1.00 79.44 299 VAL A CA 1
ATOM 2508 C C . VAL A 1 299 ? 17.417 -5.046 -12.188 1.00 79.44 299 VAL A C 1
ATOM 2510 O O . VAL A 1 299 ? 16.217 -5.338 -12.182 1.00 79.44 299 VAL A O 1
ATOM 2513 N N . PRO A 1 300 ? 18.275 -5.624 -11.319 1.00 73.62 300 PRO A N 1
ATOM 2514 C CA . PRO A 1 300 ? 17.933 -6.814 -10.532 1.00 73.62 300 PRO A CA 1
ATOM 2515 C C . PRO A 1 300 ? 16.613 -6.742 -9.753 1.00 73.62 300 PRO A C 1
ATOM 2517 O O . PRO A 1 300 ? 15.841 -7.699 -9.770 1.00 73.62 300 PRO A O 1
ATOM 2520 N N . PHE A 1 301 ? 16.321 -5.605 -9.120 1.00 67.44 301 PHE A N 1
ATOM 2521 C CA . PHE A 1 301 ? 15.125 -5.415 -8.291 1.00 67.44 301 PHE A CA 1
ATOM 2522 C C . PHE A 1 301 ? 13.819 -5.255 -9.093 1.00 67.44 301 PHE A C 1
ATOM 2524 O O . PHE A 1 301 ? 12.740 -5.295 -8.507 1.00 67.44 301 PHE A O 1
ATOM 2531 N N . MET A 1 302 ? 13.897 -5.117 -10.423 1.00 70.38 302 MET A N 1
ATOM 2532 C CA . MET A 1 302 ? 12.743 -5.061 -11.333 1.00 70.38 302 MET A CA 1
ATOM 2533 C C . MET A 1 302 ? 12.545 -6.355 -12.146 1.00 70.38 302 MET A C 1
ATOM 2535 O O . MET A 1 302 ? 11.621 -6.464 -12.961 1.00 70.38 302 MET A O 1
ATOM 2539 N N . ARG A 1 303 ? 13.401 -7.369 -11.955 1.00 76.62 303 ARG A N 1
ATOM 2540 C CA . ARG A 1 303 ? 13.288 -8.660 -12.654 1.00 76.62 303 ARG A CA 1
ATOM 2541 C C . ARG A 1 303 ? 12.059 -9.447 -12.181 1.00 76.62 303 ARG A C 1
ATOM 2543 O O . ARG A 1 303 ? 11.550 -9.242 -11.085 1.00 76.62 303 ARG A O 1
ATOM 2550 N N . ASN A 1 304 ? 11.586 -10.373 -13.020 1.00 69.50 304 ASN A N 1
ATOM 2551 C CA . ASN A 1 304 ? 10.423 -11.246 -12.771 1.00 69.50 304 ASN A CA 1
ATOM 2552 C C . ASN A 1 304 ? 9.064 -10.532 -12.616 1.00 69.50 304 ASN A C 1
ATOM 2554 O O . ASN A 1 304 ? 8.093 -11.140 -12.180 1.00 69.50 304 ASN A O 1
ATOM 2558 N N . GLN A 1 305 ? 8.967 -9.266 -13.030 1.00 69.88 305 GLN A N 1
ATOM 2559 C CA . GLN A 1 305 ? 7.744 -8.451 -12.924 1.00 69.88 305 GLN A CA 1
ATOM 2560 C C . GLN A 1 305 ? 7.078 -8.183 -14.286 1.00 69.88 305 GLN A C 1
ATOM 2562 O O . GLN A 1 305 ? 6.261 -7.275 -14.431 1.00 69.88 305 GLN A O 1
ATOM 2567 N N . GLY A 1 306 ? 7.479 -8.924 -15.326 1.00 79.56 306 GLY A N 1
ATOM 2568 C CA . GLY A 1 306 ? 7.065 -8.662 -16.711 1.00 79.56 306 GLY A CA 1
ATOM 2569 C C . GLY A 1 306 ? 7.656 -7.373 -17.298 1.00 79.56 306 GLY A C 1
ATOM 2570 O O . GLY A 1 306 ? 7.210 -6.923 -18.350 1.00 79.56 306 GLY A O 1
ATOM 2571 N N . MET A 1 307 ? 8.653 -6.776 -16.631 1.00 81.38 307 MET A N 1
ATOM 2572 C CA . MET A 1 307 ? 9.234 -5.492 -17.026 1.00 81.38 307 MET A CA 1
ATOM 2573 C C . MET A 1 307 ? 9.829 -5.530 -18.433 1.00 81.38 307 MET A C 1
ATOM 2575 O O . MET A 1 307 ? 9.470 -4.721 -19.282 1.00 81.38 307 MET A O 1
ATOM 2579 N N . GLY A 1 308 ? 10.670 -6.532 -18.702 1.00 88.31 308 GLY A N 1
ATOM 2580 C CA . GLY A 1 308 ? 11.311 -6.683 -20.008 1.00 88.31 308 GLY A CA 1
ATOM 2581 C C . GLY A 1 308 ? 10.306 -6.788 -21.156 1.00 88.31 308 GLY A C 1
ATOM 2582 O O . GLY A 1 308 ? 10.541 -6.231 -22.219 1.00 88.31 308 GLY A O 1
ATOM 2583 N N . GLU A 1 309 ? 9.156 -7.431 -20.932 1.00 89.25 309 GLU A N 1
ATOM 2584 C CA . GLU A 1 309 ? 8.134 -7.599 -21.971 1.00 89.25 309 GLU A CA 1
ATOM 2585 C C . GLU A 1 309 ? 7.484 -6.255 -22.309 1.00 89.25 309 GLU A C 1
ATOM 2587 O O . GLU A 1 309 ? 7.339 -5.914 -23.480 1.00 89.25 309 GLU A O 1
ATOM 2592 N N . LYS A 1 310 ? 7.138 -5.460 -21.288 1.00 87.19 310 LYS A N 1
ATOM 2593 C CA . LYS A 1 310 ? 6.562 -4.121 -21.477 1.00 87.19 310 LYS A CA 1
ATOM 2594 C C . LYS A 1 310 ? 7.543 -3.184 -22.183 1.00 87.19 310 LYS A C 1
ATOM 2596 O O . LYS A 1 310 ? 7.139 -2.454 -23.080 1.00 87.19 310 LYS A O 1
ATOM 2601 N N . ILE A 1 311 ? 8.818 -3.241 -21.798 1.00 90.75 311 ILE A N 1
ATOM 2602 C CA . ILE A 1 311 ? 9.889 -2.439 -22.396 1.00 90.75 311 ILE A CA 1
ATOM 2603 C C . ILE A 1 311 ? 10.064 -2.781 -23.878 1.00 90.75 311 ILE A C 1
ATOM 2605 O O . ILE A 1 311 ? 10.092 -1.881 -24.711 1.00 90.75 311 ILE A O 1
ATOM 2609 N N . ILE A 1 312 ? 10.146 -4.071 -24.218 1.00 93.88 312 ILE A N 1
ATOM 2610 C CA . ILE A 1 312 ? 10.330 -4.514 -25.605 1.00 93.88 312 ILE A CA 1
ATOM 2611 C C . ILE A 1 312 ? 9.113 -4.196 -26.469 1.00 93.88 312 ILE A C 1
ATOM 2613 O O . ILE A 1 312 ? 9.282 -3.707 -27.582 1.00 93.88 312 ILE A O 1
ATOM 2617 N N . LYS A 1 313 ? 7.895 -4.404 -25.956 1.00 90.88 313 LYS A N 1
ATOM 2618 C CA . LYS A 1 313 ? 6.671 -4.027 -26.677 1.00 90.88 313 LYS A CA 1
ATOM 2619 C C . LYS A 1 313 ? 6.644 -2.531 -26.982 1.00 90.88 313 LYS A C 1
ATOM 2621 O O . LYS A 1 313 ? 6.482 -2.162 -28.138 1.00 90.88 313 LYS A O 1
ATOM 2626 N N . GLN A 1 314 ? 6.924 -1.685 -25.987 1.00 90.94 314 GLN A N 1
ATOM 2627 C CA . GLN A 1 314 ? 7.014 -0.243 -26.215 1.00 90.94 314 GLN A CA 1
ATOM 2628 C C . GLN A 1 314 ? 8.119 0.107 -27.224 1.00 90.94 314 GLN A C 1
ATOM 2630 O O . GLN A 1 314 ? 7.908 0.950 -28.090 1.00 90.94 314 GLN A O 1
ATOM 2635 N N . PHE A 1 315 ? 9.286 -0.541 -27.144 1.00 93.06 315 PHE A N 1
ATOM 2636 C CA . PHE A 1 315 ? 10.367 -0.332 -28.107 1.00 93.06 315 PHE A CA 1
ATOM 2637 C C . PHE A 1 315 ? 9.931 -0.667 -29.542 1.00 93.06 315 PHE A C 1
ATOM 2639 O O . PHE A 1 315 ? 10.234 0.104 -30.455 1.00 93.06 315 PHE A O 1
ATOM 2646 N N . PHE A 1 316 ? 9.200 -1.767 -29.748 1.00 94.00 316 PHE A N 1
ATOM 2647 C CA . PHE A 1 316 ? 8.671 -2.134 -31.063 1.00 94.00 316 PHE A CA 1
ATOM 2648 C C . PHE A 1 316 ? 7.649 -1.121 -31.568 1.00 94.00 316 PHE A C 1
ATOM 2650 O O . PHE A 1 316 ? 7.785 -0.647 -32.695 1.00 94.00 316 PHE A O 1
ATOM 2657 N N . ASP A 1 317 ? 6.696 -0.731 -30.723 1.00 89.81 317 ASP A N 1
ATOM 2658 C CA . ASP A 1 317 ? 5.652 0.231 -31.078 1.00 89.81 317 ASP A CA 1
ATOM 2659 C C . ASP A 1 317 ? 6.254 1.597 -31.453 1.00 89.81 317 ASP A C 1
ATOM 2661 O O . ASP A 1 317 ? 5.960 2.141 -32.517 1.00 89.81 317 ASP A O 1
ATOM 2665 N N . MET A 1 318 ? 7.171 2.120 -30.628 1.00 89.38 318 MET A N 1
ATOM 2666 C CA . MET A 1 318 ? 7.829 3.417 -30.848 1.00 89.38 318 MET A CA 1
ATOM 2667 C C . MET A 1 318 ? 8.616 3.483 -32.158 1.00 89.38 318 MET A C 1
ATOM 2669 O O . MET A 1 318 ? 8.737 4.554 -32.748 1.00 89.38 318 MET A O 1
ATOM 2673 N N . ASN A 1 319 ? 9.173 2.355 -32.599 1.00 89.19 319 ASN A N 1
ATOM 2674 C CA . ASN A 1 319 ? 10.019 2.288 -33.789 1.00 89.19 319 ASN A CA 1
ATOM 2675 C C . ASN A 1 319 ? 9.309 1.628 -34.982 1.00 89.19 319 ASN A C 1
ATOM 2677 O O . ASN A 1 319 ? 9.944 1.410 -36.010 1.00 89.19 319 ASN A O 1
ATOM 2681 N N . SER A 1 320 ? 8.011 1.312 -34.860 1.00 91.56 320 SER A N 1
ATOM 2682 C CA . SER A 1 320 ? 7.232 0.587 -35.878 1.00 91.56 320 SER A CA 1
ATOM 2683 C C . SER A 1 320 ? 7.905 -0.714 -36.345 1.00 91.56 320 SER A C 1
ATOM 2685 O O . SER A 1 320 ? 7.879 -1.055 -37.527 1.00 91.56 320 SER A O 1
ATOM 2687 N N . ILE A 1 321 ? 8.539 -1.437 -35.416 1.00 92.69 321 ILE A N 1
ATOM 2688 C CA . ILE A 1 321 ? 9.289 -2.661 -35.711 1.00 92.69 321 ILE A CA 1
ATOM 2689 C C . ILE A 1 321 ? 8.335 -3.853 -35.732 1.00 92.69 321 ILE A C 1
ATOM 2691 O O . ILE A 1 321 ? 7.611 -4.103 -34.769 1.00 92.69 321 ILE A O 1
ATOM 2695 N N . ASN A 1 322 ? 8.383 -4.644 -36.804 1.00 92.31 322 ASN A N 1
ATOM 2696 C CA . ASN A 1 322 ? 7.726 -5.942 -36.827 1.00 92.31 322 ASN A CA 1
ATOM 2697 C C . ASN A 1 322 ? 8.567 -6.952 -36.020 1.00 92.31 322 ASN A C 1
ATOM 2699 O O . ASN A 1 322 ? 9.748 -7.124 -36.328 1.00 92.31 322 ASN A O 1
ATOM 2703 N N . PRO A 1 323 ? 7.997 -7.673 -35.035 1.00 92.38 323 PRO A N 1
ATOM 2704 C CA . PRO A 1 323 ? 8.733 -8.678 -34.262 1.00 92.38 323 PRO A CA 1
ATOM 2705 C C . PRO A 1 323 ? 9.451 -9.751 -35.102 1.00 92.38 323 PRO A C 1
ATOM 2707 O O . PRO A 1 323 ? 10.427 -10.331 -34.636 1.00 92.38 323 PRO A O 1
ATOM 2710 N N . ARG A 1 324 ? 9.014 -10.003 -36.345 1.00 88.62 324 ARG A N 1
ATOM 2711 C CA . ARG A 1 324 ? 9.677 -10.928 -37.288 1.00 88.62 324 ARG A CA 1
ATOM 2712 C C . ARG A 1 324 ? 10.998 -10.412 -37.866 1.00 88.62 324 ARG A C 1
ATOM 2714 O O . ARG A 1 324 ? 11.795 -11.199 -38.380 1.00 88.62 324 ARG A O 1
ATOM 2721 N N . ASP A 1 325 ? 11.236 -9.107 -37.785 1.00 92.19 325 ASP A N 1
ATOM 2722 C CA . ASP A 1 325 ? 12.485 -8.475 -38.219 1.00 92.19 325 ASP A CA 1
ATOM 2723 C C . ASP A 1 325 ? 13.543 -8.460 -37.110 1.00 92.19 325 ASP A C 1
ATOM 2725 O O . ASP A 1 325 ? 14.680 -8.034 -37.335 1.00 92.19 325 ASP A O 1
ATOM 2729 N N . ILE A 1 326 ? 13.189 -8.961 -35.924 1.00 94.44 326 ILE A N 1
ATOM 2730 C CA . ILE A 1 326 ? 14.099 -9.135 -34.801 1.00 94.44 326 ILE A CA 1
ATOM 2731 C C . ILE A 1 326 ? 14.860 -10.453 -34.935 1.00 94.44 326 ILE A C 1
ATOM 2733 O O . ILE A 1 326 ? 14.282 -11.514 -35.165 1.00 94.44 326 ILE A O 1
ATOM 2737 N N . ARG A 1 327 ? 16.170 -10.390 -34.712 1.00 91.88 327 ARG A N 1
ATOM 2738 C CA . ARG A 1 327 ? 17.038 -11.541 -34.475 1.00 91.88 327 ARG A CA 1
ATOM 2739 C C . ARG A 1 327 ? 17.553 -11.500 -33.047 1.00 91.88 327 ARG A C 1
ATOM 2741 O O . ARG A 1 327 ? 18.037 -10.470 -32.581 1.00 91.88 327 ARG A O 1
ATOM 2748 N N . VAL A 1 328 ? 17.449 -12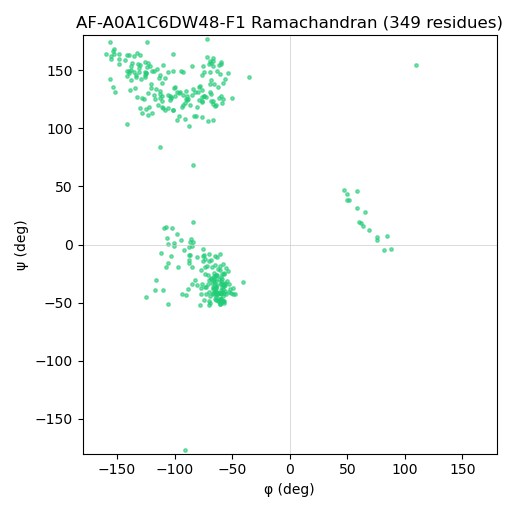.637 -32.376 1.00 91.44 328 VAL A N 1
ATOM 2749 C CA . VAL A 1 328 ? 17.944 -12.864 -31.018 1.00 91.44 328 VAL A CA 1
ATOM 2750 C C . VAL A 1 328 ? 18.520 -14.268 -30.938 1.00 91.44 328 VAL A C 1
ATOM 2752 O O . VAL A 1 328 ? 17.988 -15.194 -31.550 1.00 91.44 328 VAL A O 1
ATOM 2755 N N . GLU A 1 329 ? 19.576 -14.427 -30.150 1.00 87.44 329 GLU A N 1
ATOM 2756 C CA . GLU A 1 329 ? 20.206 -15.718 -29.867 1.00 87.44 329 GLU A CA 1
ATOM 2757 C C . GLU A 1 329 ? 19.981 -16.052 -28.386 1.00 87.44 329 GLU A C 1
ATOM 2759 O O . GLU A 1 329 ? 20.796 -15.700 -27.530 1.00 87.44 329 GLU A O 1
ATOM 2764 N N . PRO A 1 330 ? 18.824 -16.642 -28.029 1.00 88.12 330 PRO A N 1
ATOM 2765 C CA . PRO A 1 330 ? 18.509 -16.924 -26.637 1.00 88.12 330 PRO A CA 1
ATOM 2766 C C . PRO A 1 330 ? 19.440 -18.022 -26.085 1.00 88.12 330 PRO A C 1
ATOM 2768 O O . PRO A 1 330 ? 19.434 -19.138 -26.609 1.00 88.12 330 PRO A O 1
ATOM 2771 N N . PRO A 1 331 ? 20.187 -17.761 -24.994 1.00 85.94 331 PRO A N 1
ATOM 2772 C CA . PRO A 1 331 ? 21.169 -18.710 -24.466 1.00 85.94 331 PRO A CA 1
ATOM 2773 C C . PRO A 1 331 ? 20.539 -19.888 -23.713 1.00 85.94 331 PRO A C 1
ATOM 2775 O O . PRO A 1 331 ? 21.236 -20.844 -23.403 1.00 85.94 331 PRO A O 1
ATOM 2778 N N . ASN A 1 332 ? 19.251 -19.804 -23.367 1.00 88.94 332 ASN A N 1
ATOM 2779 C CA . ASN A 1 332 ? 18.511 -20.849 -22.664 1.00 88.94 332 ASN A CA 1
ATOM 2780 C C . ASN A 1 332 ? 17.009 -20.772 -22.978 1.00 88.94 332 ASN A C 1
ATOM 2782 O O . ASN A 1 332 ? 16.496 -19.759 -23.482 1.00 88.94 332 ASN A O 1
ATOM 2786 N N . LEU A 1 333 ? 16.285 -21.833 -22.617 1.00 90.19 333 LEU A N 1
ATOM 2787 C CA . LEU A 1 333 ? 14.851 -21.956 -22.880 1.00 90.19 333 LEU A CA 1
ATOM 2788 C C . LEU A 1 333 ? 14.004 -20.842 -22.232 1.00 90.19 333 LEU A C 1
ATOM 2790 O O . LEU A 1 333 ? 12.978 -20.437 -22.786 1.00 90.19 333 LEU A O 1
ATOM 2794 N N . ALA A 1 334 ? 14.399 -20.325 -21.064 1.00 88.31 334 ALA A N 1
ATOM 2795 C CA . ALA A 1 334 ? 13.659 -19.254 -20.394 1.00 88.31 334 ALA A CA 1
ATOM 2796 C C . ALA A 1 334 ? 13.718 -17.9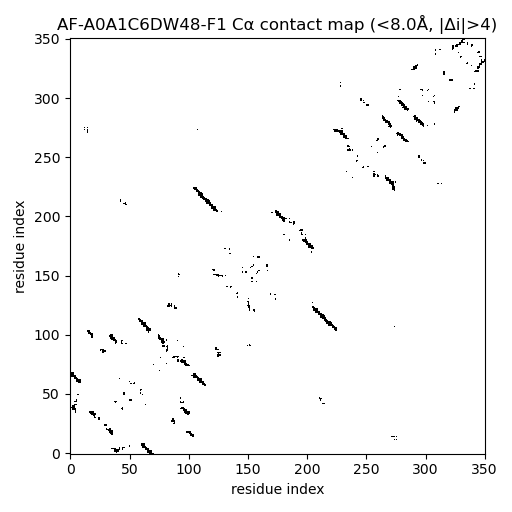43 -21.197 1.00 88.31 334 ALA A C 1
ATOM 2798 O O . ALA A 1 334 ? 12.687 -17.293 -21.392 1.00 88.31 334 ALA A O 1
ATOM 2799 N N . THR A 1 335 ? 14.892 -17.596 -21.732 1.00 88.56 335 THR A N 1
ATOM 2800 C CA . THR A 1 335 ? 15.071 -16.434 -22.612 1.00 88.56 335 THR A CA 1
ATOM 2801 C C . THR A 1 335 ? 14.338 -16.614 -23.944 1.00 88.56 335 THR A C 1
ATOM 2803 O O . THR A 1 335 ? 13.708 -15.673 -24.422 1.00 88.56 335 THR A O 1
ATOM 2806 N N . ALA A 1 336 ? 14.323 -17.820 -24.520 1.00 91.31 336 ALA A N 1
ATOM 2807 C CA . ALA A 1 336 ? 13.550 -18.092 -25.737 1.00 91.31 336 ALA A CA 1
ATOM 2808 C C . ALA A 1 336 ? 12.036 -17.920 -25.512 1.00 91.31 336 ALA A C 1
ATOM 2810 O O . ALA A 1 336 ? 11.351 -17.263 -26.297 1.00 91.31 336 ALA A O 1
ATOM 2811 N N . LYS A 1 337 ? 11.508 -18.430 -24.388 1.00 91.69 337 LYS A N 1
ATOM 2812 C CA . LYS A 1 337 ? 10.102 -18.224 -23.991 1.00 91.69 337 LYS A CA 1
ATOM 2813 C C . LYS A 1 337 ? 9.761 -16.742 -23.822 1.00 91.69 337 LYS A C 1
ATOM 2815 O O . LYS A 1 337 ? 8.666 -16.332 -24.198 1.00 91.69 337 LYS A O 1
ATOM 2820 N N . PHE A 1 338 ? 10.674 -15.947 -23.265 1.00 92.38 338 PHE A N 1
ATOM 2821 C CA . PHE A 1 338 ? 10.505 -14.498 -23.143 1.00 92.38 338 PHE A CA 1
ATOM 2822 C C . PHE A 1 338 ? 10.347 -13.814 -24.512 1.00 92.38 338 PHE A C 1
ATOM 2824 O O . PHE A 1 338 ? 9.372 -13.092 -24.723 1.00 92.38 338 PHE A O 1
ATOM 2831 N N . TRP A 1 339 ? 11.250 -14.077 -25.459 1.00 94.44 339 TRP A N 1
ATOM 2832 C CA . TRP A 1 339 ? 11.207 -13.452 -26.786 1.00 94.44 339 TRP A CA 1
ATOM 2833 C C . TRP A 1 339 ? 9.972 -13.860 -27.591 1.00 94.44 339 TRP A C 1
ATOM 2835 O O . TRP A 1 339 ? 9.328 -13.009 -28.205 1.00 94.44 339 TRP A O 1
ATOM 2845 N N . ARG A 1 340 ? 9.546 -15.122 -27.482 1.00 93.31 340 ARG A N 1
ATOM 2846 C CA . ARG A 1 340 ? 8.296 -15.592 -28.103 1.00 93.31 340 ARG A CA 1
ATOM 2847 C C . ARG A 1 340 ? 7.054 -14.912 -27.538 1.00 93.31 340 ARG A C 1
ATOM 2849 O O . ARG A 1 340 ? 6.144 -14.595 -28.296 1.00 93.31 340 ARG A O 1
ATOM 2856 N N . LYS A 1 341 ? 7.014 -14.615 -26.231 1.00 92.38 341 LYS A N 1
ATOM 2857 C CA . LYS A 1 341 ? 5.935 -13.797 -25.636 1.00 92.38 341 LYS A CA 1
ATOM 2858 C C . LYS A 1 341 ? 5.902 -12.370 -26.191 1.00 92.38 341 LYS A C 1
ATOM 2860 O O . LYS A 1 341 ? 4.840 -11.751 -26.213 1.00 92.38 341 LYS A O 1
ATOM 2865 N N . CYS A 1 342 ? 7.042 -11.865 -26.656 1.00 92.94 342 CYS A N 1
ATOM 2866 C CA . CYS A 1 342 ? 7.146 -10.582 -27.349 1.00 92.94 342 CYS A CA 1
ATOM 2867 C C . CYS A 1 342 ? 6.822 -10.684 -28.854 1.00 92.94 342 CYS A C 1
ATOM 2869 O O . CYS A 1 342 ? 6.902 -9.680 -29.553 1.00 92.94 342 CYS A O 1
ATOM 2871 N N . GLY A 1 343 ? 6.454 -11.869 -29.359 1.00 92.88 343 GLY A N 1
ATOM 2872 C CA . GLY A 1 343 ? 6.129 -12.107 -30.768 1.00 92.88 343 GLY A CA 1
ATOM 2873 C C . GLY A 1 343 ? 7.335 -12.384 -31.669 1.00 92.88 343 GLY A C 1
ATOM 2874 O O . GLY A 1 343 ? 7.165 -12.465 -32.882 1.00 92.88 343 GLY A O 1
ATOM 2875 N N . VAL A 1 344 ? 8.538 -12.528 -31.106 1.00 94.94 344 VAL A N 1
ATOM 2876 C CA . VAL A 1 344 ? 9.763 -12.789 -31.873 1.00 94.94 344 VAL A CA 1
ATOM 2877 C C . VAL A 1 344 ? 9.881 -14.279 -32.192 1.00 94.94 344 VAL A C 1
ATOM 2879 O O . VAL A 1 344 ? 9.747 -15.134 -31.312 1.00 94.94 344 VAL A O 1
ATOM 2882 N N . GLU A 1 345 ? 10.160 -14.589 -33.456 1.00 92.31 345 GLU A N 1
ATOM 2883 C CA . GLU A 1 345 ? 10.437 -15.948 -33.919 1.00 92.31 345 GLU A CA 1
ATOM 2884 C C . GLU A 1 345 ? 11.906 -16.296 -33.627 1.00 92.31 345 GLU A C 1
ATOM 2886 O O . GLU A 1 345 ? 12.826 -15.731 -34.215 1.00 92.31 345 GLU A O 1
ATOM 2891 N N . CYS A 1 346 ? 12.140 -17.217 -32.688 1.00 91.31 346 CYS A N 1
ATOM 2892 C CA . CYS A 1 346 ? 13.480 -17.673 -32.320 1.00 91.31 346 CYS A CA 1
ATOM 2893 C C . CYS A 1 346 ? 13.482 -19.140 -31.865 1.00 91.31 346 CYS A C 1
ATOM 2895 O O . CYS A 1 346 ? 12.482 -19.640 -31.336 1.00 91.31 346 CYS A O 1
ATOM 2897 N N . SER A 1 347 ? 14.630 -19.800 -32.002 1.00 85.31 347 SER A N 1
ATOM 2898 C CA . SER A 1 347 ? 14.919 -21.151 -31.501 1.00 85.31 347 SER A CA 1
ATOM 2899 C C . SER A 1 347 ? 16.018 -21.103 -30.441 1.00 85.31 347 SER A C 1
ATOM 2901 O O . SER A 1 347 ? 16.873 -20.217 -30.478 1.00 85.31 347 SER A O 1
ATOM 2903 N N . CYS A 1 348 ? 16.001 -22.043 -29.500 1.00 85.62 348 CYS A N 1
ATOM 2904 C CA . CYS A 1 348 ? 17.068 -22.207 -28.513 1.00 85.62 348 CYS A CA 1
ATOM 2905 C C . CYS A 1 348 ? 17.873 -23.481 -28.814 1.00 85.62 348 CYS A C 1
ATOM 2907 O O . CYS A 1 348 ? 17.262 -24.473 -29.191 1.00 85.62 348 CYS A O 1
ATOM 2909 N N . PRO A 1 349 ? 19.205 -23.505 -28.613 1.00 79.81 349 PRO A N 1
ATOM 2910 C CA . PRO A 1 349 ? 20.000 -24.729 -28.770 1.00 79.81 349 PRO A CA 1
ATOM 2911 C C . PRO A 1 349 ? 19.610 -25.884 -27.830 1.00 79.81 349 PRO A C 1
ATOM 2913 O O . PRO A 1 349 ? 20.006 -27.017 -28.072 1.00 79.81 349 PRO A O 1
ATOM 2916 N N . GLU A 1 350 ? 18.888 -25.594 -26.744 1.00 78.25 350 GLU A N 1
ATOM 2917 C CA . GLU A 1 350 ? 18.399 -26.583 -25.770 1.00 78.25 350 GLU A CA 1
ATOM 2918 C C . GLU A 1 350 ? 17.063 -27.245 -26.179 1.00 78.25 350 GLU A C 1
ATOM 2920 O O . GLU A 1 350 ? 16.542 -28.066 -25.423 1.00 78.25 350 GLU A O 1
ATOM 2925 N N . GLU A 1 351 ? 16.483 -26.863 -27.323 1.00 75.38 351 GLU A N 1
ATOM 2926 C CA . GLU A 1 351 ? 15.265 -27.458 -27.908 1.00 75.38 351 GLU A CA 1
ATOM 2927 C C . GLU A 1 351 ? 15.590 -28.588 -28.878 1.00 75.38 351 GLU A C 1
ATOM 2929 O O . GLU A 1 351 ? 14.832 -29.586 -28.857 1.00 75.38 351 GLU A O 1
#

Foldseek 3Di:
DKKKAKDAPPDDDDQKDFFDQDPDADVQADRPAGWGKIAPDPQLNQFPDCQVVVDDQFKHKMKMFMFDDDPPPPQKDWLVNCQQVSNHQCSVPSRIITGRGMGGGQKIFMKMKGDWDKDKFKRAGQVCQVVLQVLCVVVVNDDPVCVPPGPRCCLGPVQCVVPPVSSVVSQVRQKDKDFPDDPVRQVVCCVVPVDGDDRIDIDHNIDMDMTTDDIDMGTDDMQGQDPQKDWDFDALVVLVVCCVVQVWDPLSVPPDRVCDVHPQWHKTQIAGSRRHRFWMWIWGQDPVRAIETSDIGGRPVNPPRCSSLVVLLVVCVVVVNDLASYDYAQADPVSVVSSVSSVHDDDYPVD

Mean predicted aligned error: 10.34 Å

Solvent-accessible surface area (backbone atoms only — not comparable to full-atom values): 19710 Å² total; per-residue (Å²): 84,64,33,26,34,72,44,58,69,86,52,78,91,67,65,56,48,61,42,36,56,70,96,71,77,61,90,73,34,65,81,76,64,47,29,36,70,29,8,77,37,69,66,32,42,45,31,75,33,64,67,62,79,68,34,56,104,64,55,33,67,37,32,39,34,35,33,76,48,65,78,85,37,90,51,52,43,50,18,67,57,32,19,65,70,52,42,28,46,55,16,82,78,29,46,36,26,39,30,57,55,72,43,62,45,53,30,43,30,38,32,41,37,30,78,66,44,73,43,80,44,62,42,32,44,41,85,46,37,64,59,52,51,53,53,32,47,77,69,73,63,65,54,84,74,56,76,82,46,52,41,39,47,41,63,65,57,55,44,50,76,80,32,67,72,54,47,56,59,44,58,78,63,46,53,47,80,46,76,76,40,56,77,67,56,34,52,53,45,23,72,74,72,76,46,77,64,74,48,54,51,75,44,66,64,51,51,77,49,75,30,58,73,47,63,45,79,44,80,75,48,77,40,59,55,53,65,78,58,43,83,38,86,50,54,52,74,56,52,64,55,47,49,70,74,63,66,62,62,76,78,59,74,72,60,58,48,91,41,54,76,35,94,54,24,42,38,35,37,27,18,32,32,73,67,48,80,43,33,36,41,33,34,33,52,45,97,85,71,33,38,36,53,79,42,78,48,60,39,76,94,53,54,96,68,61,46,68,56,56,54,51,52,50,53,28,62,78,66,73,51,59,39,76,46,40,44,61,82,33,92,39,65,69,54,33,53,52,42,44,75,63,57,28,72,71,72,32,94,87,112

Nearest PDB structures (foldseek):
  3pp9-assembly1_A-2  TM=5.787E-01  e=8.370E-04  Bacillus anthracis str. Ames
  3lod-assembly1_A  TM=5.491E-01  e=9.018E-03  Klebsiella pneumoniae subsp. pneumoniae MGH 78578
  7dai-assembly2_C  TM=6.166E-01  e=1.763E-02  Oryza sativa Japonica Group
  7dal-assembly1_B  TM=6.071E-01  e=2.391E-02  Oryza sativa Japonica Group
  7daj-assembly1_B  TM=6.520E-01  e=6.740E-02  Oryza sativa Japonica Group

Radius of gyration: 28.71 Å; Cα contacts (8 Å, |Δi|>4): 623; chains: 1; bounding box: 66×53×92 Å

Secondary structure (DSSP, 8-state):
-EEEEEEETTSPP-SSB--B--SS--TT--SSS-BEEEBSSHHHHHHS-GGGGGS-SSEEEEEEEEEE--TT-TTEE-HHHHHHTTS-TTHHHH--EEE-S-B--SEEEEEEEEEEEEEEEEE--GGGHHHHHHHHHHTT---GGGGGS-HHHIIIIIGGGG-HHHHHHHHTTSEEEEE---HHHHHHHHHHHSSPPPSEEEEES-EEEEEEEEEEEEEEEEEE--SSEEEEEPPHHHHHHHHHHH---GGGGG--GGGTTSTTEEEEEEEETTS-EEEEEEEEE-TTS-EEEEEEEE-GGGTTTTHHHHHHHHHHHHHT--GGGEE---SSHHHHHHHHHTT-----TT-